Protein AF-A0A167T2L7-F1 (afdb_monomer_lite)

Structure (mmCIF, N/CA/C/O backbone):
data_AF-A0A167T2L7-F1
#
_entry.id   AF-A0A167T2L7-F1
#
loop_
_atom_site.group_PDB
_atom_site.id
_atom_site.type_symbol
_atom_site.label_atom_id
_atom_site.label_alt_id
_atom_site.label_comp_id
_atom_site.label_asym_id
_atom_site.label_entity_id
_atom_site.label_seq_id
_atom_site.pdbx_PDB_ins_code
_atom_site.Cartn_x
_atom_site.Cartn_y
_atom_site.Cartn_z
_atom_site.occupancy
_atom_site.B_iso_or_equiv
_atom_site.auth_seq_id
_atom_site.auth_comp_id
_atom_site.auth_asym_id
_atom_site.auth_atom_id
_atom_site.pdbx_PDB_model_num
ATOM 1 N N . MET A 1 1 ? -35.788 3.988 -1.366 1.00 35.66 1 MET A N 1
ATOM 2 C CA . MET A 1 1 ? -35.419 2.607 -1.734 1.00 35.66 1 MET A CA 1
ATOM 3 C C . MET A 1 1 ? -35.542 1.800 -0.460 1.00 35.66 1 MET A C 1
ATOM 5 O O . MET A 1 1 ? -34.986 2.232 0.539 1.00 35.66 1 MET A O 1
ATOM 9 N N . ASP A 1 2 ? -36.386 0.771 -0.481 1.00 28.25 2 ASP A N 1
ATOM 10 C CA . ASP A 1 2 ? -36.869 0.035 0.693 1.00 28.25 2 ASP A CA 1
ATOM 11 C C . ASP A 1 2 ? -35.757 -0.650 1.499 1.00 28.25 2 ASP A C 1
ATOM 13 O O . ASP A 1 2 ? -34.976 -1.432 0.963 1.00 28.25 2 ASP A O 1
ATOM 17 N N . GLU A 1 3 ? -35.757 -0.406 2.812 1.00 33.34 3 GLU A N 1
ATOM 18 C CA . GLU A 1 3 ? -34.903 -1.035 3.832 1.00 33.34 3 GLU A CA 1
ATOM 19 C C . GLU A 1 3 ? -35.446 -2.393 4.333 1.00 33.34 3 GLU A C 1
ATOM 21 O O . GLU A 1 3 ? -35.143 -2.820 5.444 1.00 33.34 3 GLU A O 1
ATOM 26 N N . SER A 1 4 ? -36.253 -3.117 3.550 1.00 37.25 4 SER A N 1
ATOM 27 C CA . SER A 1 4 ? -36.869 -4.372 4.009 1.00 37.25 4 SER A CA 1
ATOM 28 C C . SER A 1 4 ? -36.574 -5.556 3.090 1.00 37.25 4 SER A C 1
ATOM 30 O O . SER A 1 4 ? -37.455 -6.062 2.398 1.00 37.25 4 SER A O 1
ATOM 32 N N . ASN A 1 5 ? -35.327 -6.025 3.095 1.00 31.47 5 ASN A N 1
ATOM 33 C CA . ASN A 1 5 ? -35.040 -7.444 2.862 1.00 31.47 5 ASN A CA 1
ATOM 34 C C . ASN A 1 5 ? -33.637 -7.801 3.364 1.00 31.47 5 ASN A C 1
ATOM 36 O O . ASN A 1 5 ? -32.710 -8.077 2.608 1.00 31.47 5 ASN A O 1
ATOM 40 N N . TYR A 1 6 ? -33.483 -7.752 4.685 1.00 35.69 6 TYR A N 1
ATOM 41 C CA . TYR A 1 6 ? -32.311 -8.266 5.377 1.00 35.69 6 TYR A CA 1
ATOM 42 C C . TYR A 1 6 ? -32.594 -9.711 5.806 1.00 35.69 6 TYR A C 1
ATOM 44 O O . TYR A 1 6 ? -33.385 -9.946 6.719 1.00 35.69 6 TYR A O 1
ATOM 52 N N . GLN A 1 7 ? -31.968 -10.684 5.142 1.00 31.55 7 GLN A N 1
ATOM 53 C CA . GLN A 1 7 ? -31.849 -12.039 5.678 1.00 31.55 7 GLN A CA 1
ATOM 54 C C . GLN A 1 7 ? -30.575 -12.099 6.535 1.00 31.55 7 GLN A C 1
ATOM 56 O O . GLN A 1 7 ? -29.494 -11.819 6.017 1.00 31.55 7 GLN A O 1
ATOM 61 N N . PRO A 1 8 ? -30.668 -12.425 7.837 1.00 38.31 8 PRO A N 1
ATOM 62 C CA . PRO A 1 8 ? -29.490 -12.576 8.678 1.00 38.31 8 PRO A CA 1
ATOM 63 C C . PRO A 1 8 ? -28.648 -13.763 8.199 1.00 38.31 8 PRO A C 1
ATOM 65 O O . PRO A 1 8 ? -29.189 -14.760 7.714 1.00 38.31 8 PRO A O 1
ATOM 68 N N . ALA A 1 9 ? -27.329 -13.647 8.370 1.00 42.84 9 ALA A N 1
ATOM 69 C CA . ALA A 1 9 ? -26.363 -14.705 8.112 1.00 42.84 9 ALA A CA 1
ATOM 70 C C . ALA A 1 9 ? -26.857 -16.058 8.652 1.00 42.84 9 ALA A C 1
ATOM 72 O O . ALA A 1 9 ? -27.415 -16.137 9.750 1.00 42.84 9 ALA A O 1
ATOM 73 N N . ASN A 1 10 ? -26.659 -17.114 7.856 1.00 48.25 10 ASN A N 1
ATOM 74 C CA . ASN A 1 10 ? -27.068 -18.492 8.130 1.00 48.25 10 ASN A CA 1
ATOM 75 C C . ASN A 1 10 ? -26.966 -18.825 9.629 1.00 48.25 10 ASN A C 1
ATOM 77 O O . ASN A 1 10 ? -25.873 -18.790 10.195 1.00 48.25 10 ASN A O 1
ATOM 81 N N . GLY A 1 11 ? -28.092 -19.178 10.265 1.00 46.56 11 GLY A N 1
ATOM 82 C CA . GLY A 1 11 ? -28.233 -19.298 11.729 1.00 46.56 11 GLY A CA 1
ATOM 83 C C . GLY A 1 11 ? -27.233 -20.223 12.438 1.00 46.56 11 GLY A C 1
ATOM 84 O O . GLY A 1 11 ? -27.088 -20.157 13.655 1.00 46.56 11 GLY A O 1
ATOM 85 N N . ARG A 1 12 ? -26.484 -21.032 11.683 1.00 48.41 12 ARG A N 1
ATOM 86 C CA . ARG A 1 12 ? -25.360 -21.839 12.168 1.00 48.41 12 ARG A CA 1
ATOM 87 C C . ARG A 1 12 ? -24.161 -20.989 12.607 1.00 48.41 12 ARG A C 1
ATOM 89 O O . ARG A 1 12 ? -23.575 -21.271 13.641 1.00 48.41 12 ARG A O 1
ATOM 96 N N . GLY A 1 13 ? -23.824 -19.932 11.861 1.00 50.69 13 GLY A N 1
ATOM 97 C CA . GLY A 1 13 ? -22.690 -19.053 12.171 1.00 50.69 13 GLY A CA 1
ATOM 98 C C . GLY A 1 13 ? -22.912 -18.232 13.440 1.00 50.69 13 GLY A C 1
ATOM 99 O O . GLY A 1 13 ? -21.989 -18.096 14.239 1.00 50.69 13 GLY A O 1
ATOM 100 N N . ARG A 1 14 ? -24.153 -17.773 13.648 1.00 51.56 14 ARG A N 1
ATOM 101 C CA . ARG A 1 14 ? -24.596 -17.041 14.840 1.00 51.56 14 ARG A CA 1
ATOM 102 C C . ARG A 1 14 ? -24.633 -17.921 16.091 1.00 51.56 14 ARG A C 1
ATOM 104 O O . ARG A 1 14 ? -24.138 -17.497 17.121 1.00 51.56 14 ARG A O 1
ATOM 111 N N . GLN A 1 15 ? -25.123 -19.158 15.996 1.00 55.44 15 GLN A N 1
ATOM 112 C CA . GLN A 1 15 ? -25.112 -20.104 17.125 1.00 55.44 15 GLN A CA 1
ATOM 113 C C . GLN A 1 15 ? -23.696 -20.544 17.525 1.00 55.44 15 GLN A C 1
ATOM 115 O O . GLN A 1 15 ? -23.419 -20.741 18.706 1.00 55.44 15 GLN A O 1
ATOM 120 N N . GLU A 1 16 ? -22.785 -20.691 16.558 1.00 59.94 16 GLU A N 1
ATOM 121 C CA . GLU A 1 16 ? -21.366 -20.958 16.829 1.00 59.94 16 GLU A CA 1
ATOM 122 C C . GLU A 1 16 ? -20.695 -19.747 17.504 1.00 59.94 16 GLU A C 1
ATOM 124 O O . GLU A 1 16 ? -19.904 -19.918 18.429 1.00 59.94 16 GLU A O 1
ATOM 129 N N . LEU A 1 17 ? -21.039 -18.525 17.067 1.00 55.44 17 LEU A N 1
ATOM 130 C CA . LEU A 1 17 ? -20.604 -17.269 17.685 1.00 55.44 17 LEU A CA 1
ATOM 131 C C . LEU A 1 17 ? -21.111 -17.158 19.115 1.00 55.44 17 LEU A C 1
ATOM 133 O O . LEU A 1 17 ? -20.318 -16.929 20.015 1.00 55.44 17 LEU A O 1
ATOM 137 N N . GLU A 1 18 ? -22.414 -17.350 19.320 1.00 55.88 18 GLU A N 1
ATOM 138 C CA . GLU A 1 18 ? -23.057 -17.302 20.627 1.00 55.88 18 GLU A CA 1
ATOM 139 C C . GLU A 1 18 ? -22.426 -18.350 21.548 1.00 55.88 18 GLU A C 1
ATOM 141 O O . GLU A 1 18 ? -22.092 -18.008 22.668 1.00 55.88 18 GLU A O 1
ATOM 146 N N . ARG A 1 19 ? -22.083 -19.558 21.071 1.00 64.88 19 ARG A N 1
ATOM 147 C CA . ARG A 1 19 ? -21.303 -20.534 21.860 1.00 64.88 19 ARG A CA 1
ATOM 148 C C . ARG A 1 19 ? -19.876 -20.090 22.178 1.00 64.88 19 ARG A C 1
ATOM 150 O O . ARG A 1 19 ? -19.420 -20.272 23.307 1.00 64.88 19 ARG A O 1
ATOM 157 N N . LEU A 1 20 ? -19.141 -19.549 21.205 1.00 58.00 20 LEU A N 1
ATOM 158 C CA . LEU A 1 20 ? -17.771 -19.065 21.414 1.00 58.00 20 LEU A CA 1
ATOM 159 C C . LEU A 1 20 ? -17.754 -17.869 22.379 1.00 58.00 20 LEU A C 1
ATOM 161 O O . LEU A 1 20 ? -16.914 -17.823 23.280 1.00 58.00 20 LEU A O 1
ATOM 165 N N . LEU A 1 21 ? -18.727 -16.968 22.253 1.00 54.97 21 LEU A N 1
ATOM 166 C CA . LEU A 1 21 ? -18.926 -15.762 23.058 1.00 54.97 21 LEU A CA 1
ATOM 167 C C . LEU A 1 21 ? -19.551 -16.057 24.435 1.00 54.97 21 LEU A C 1
ATOM 169 O O . LEU A 1 21 ? -19.200 -15.410 25.419 1.00 54.97 21 LEU A O 1
ATOM 173 N N . GLU A 1 22 ? -20.407 -17.070 24.562 1.00 54.81 22 GLU A N 1
ATOM 174 C CA . GLU A 1 22 ? -20.881 -17.584 25.853 1.00 54.81 22 GLU A CA 1
ATOM 175 C C . GLU A 1 22 ? -19.749 -18.296 26.586 1.00 54.81 22 GLU A C 1
ATOM 177 O O . GLU A 1 22 ? -19.567 -18.095 27.783 1.00 54.81 22 GLU A O 1
ATOM 182 N N . SER A 1 23 ? -18.895 -19.046 25.882 1.00 53.00 23 SER A N 1
ATOM 183 C CA . SER A 1 23 ? -17.694 -19.604 26.502 1.00 53.00 23 SER A CA 1
ATOM 184 C C . SER A 1 23 ? -16.752 -18.488 26.980 1.00 53.00 23 SER A C 1
ATOM 186 O O . SER A 1 23 ? -16.071 -18.643 27.996 1.00 53.00 23 SER A O 1
ATOM 188 N N . PHE A 1 24 ? -16.701 -17.349 26.276 1.00 51.09 24 PHE A N 1
ATOM 189 C CA . PHE A 1 24 ? -15.933 -16.139 26.621 1.00 51.09 24 PHE A CA 1
ATOM 190 C C . PHE A 1 24 ? -16.268 -15.592 28.016 1.00 51.09 24 PHE A C 1
ATOM 192 O O . PHE A 1 24 ? -15.493 -14.835 28.589 1.00 51.09 24 PHE A O 1
ATOM 199 N N . ILE A 1 25 ? -17.411 -15.986 28.586 1.00 48.59 25 ILE A N 1
ATOM 200 C CA . ILE A 1 25 ? -17.850 -15.611 29.935 1.00 48.59 25 ILE A CA 1
ATOM 201 C C . ILE A 1 25 ? -17.028 -16.305 31.034 1.00 48.59 25 ILE A C 1
ATOM 203 O O . ILE A 1 25 ? -16.968 -15.772 32.137 1.00 48.59 25 ILE A O 1
ATOM 207 N N . LEU A 1 26 ? -16.374 -17.444 30.764 1.00 45.62 26 LEU A N 1
ATOM 208 C CA . LEU A 1 26 ? -15.808 -18.279 31.834 1.00 45.62 26 LEU A CA 1
ATOM 209 C C . LEU A 1 26 ? -14.274 -18.338 31.904 1.00 45.62 26 LEU A C 1
ATOM 211 O O . LEU A 1 26 ? -13.758 -18.352 33.014 1.00 45.62 26 LEU A O 1
ATOM 215 N N . GLU A 1 27 ? -13.526 -18.313 30.793 1.00 49.12 27 GLU A N 1
ATOM 216 C CA . GLU A 1 27 ? -12.053 -18.425 30.838 1.00 49.12 27 GLU A CA 1
ATOM 217 C C . GLU A 1 27 ? -11.352 -17.709 29.665 1.00 49.12 27 GLU A C 1
ATOM 219 O O . GLU A 1 27 ? -11.760 -17.852 28.509 1.00 49.12 27 GLU A O 1
ATOM 224 N N . MET A 1 28 ? -10.283 -16.969 30.002 1.00 53.00 28 MET A N 1
ATOM 225 C CA . MET A 1 28 ? -9.235 -16.384 29.141 1.00 53.00 28 MET A CA 1
ATOM 226 C C . MET A 1 28 ? -9.709 -15.547 27.926 1.00 53.00 28 MET A C 1
ATOM 228 O O . MET A 1 28 ? -9.772 -16.069 26.810 1.00 53.00 28 MET A O 1
ATOM 232 N N . PRO A 1 29 ? -9.975 -14.232 28.100 1.00 61.66 29 PRO A N 1
ATOM 233 C CA . PRO A 1 29 ? -10.457 -13.351 27.026 1.00 61.66 29 PRO A CA 1
ATOM 234 C C . PRO A 1 29 ? -9.506 -13.260 25.819 1.00 61.66 29 PRO A C 1
ATOM 236 O O . PRO A 1 29 ? -9.972 -13.215 24.682 1.00 61.66 29 PRO A O 1
ATOM 239 N N . ASP A 1 30 ? -8.190 -13.319 26.032 1.00 60.38 30 ASP A N 1
ATOM 240 C CA . ASP A 1 30 ? -7.201 -13.156 24.955 1.00 60.38 30 ASP A CA 1
ATOM 241 C C . ASP A 1 30 ? -7.231 -14.311 23.939 1.00 60.38 30 ASP A C 1
ATOM 243 O O . ASP A 1 30 ? -7.213 -14.086 22.731 1.00 60.38 30 ASP A O 1
ATOM 247 N N . VAL A 1 31 ? -7.370 -15.556 24.411 1.00 57.66 31 VAL A N 1
ATOM 248 C CA . VAL A 1 31 ? -7.386 -16.761 23.556 1.00 57.66 31 VAL A CA 1
ATOM 249 C C . VAL A 1 31 ? -8.581 -16.754 22.596 1.00 57.66 31 VAL A C 1
ATOM 251 O O . VAL A 1 31 ? -8.508 -17.284 21.488 1.00 57.66 31 VAL A O 1
ATOM 254 N N . LYS A 1 32 ? -9.690 -16.129 22.994 1.00 71.38 32 LYS A N 1
ATOM 255 C CA . LYS A 1 32 ? -10.926 -16.121 22.206 1.00 71.38 32 LYS A CA 1
ATOM 256 C C . LYS A 1 32 ? -11.014 -14.945 21.244 1.00 71.38 32 LYS A C 1
ATOM 258 O O . LYS A 1 32 ? -11.604 -15.108 20.180 1.00 71.38 32 LYS A O 1
ATOM 263 N N . LEU A 1 33 ? -10.391 -13.807 21.555 1.00 75.81 33 LEU A N 1
ATOM 264 C CA . LEU A 1 33 ? -10.255 -12.704 20.594 1.00 75.81 33 LEU A CA 1
ATOM 265 C C . LEU A 1 33 ? -9.348 -13.108 19.431 1.00 75.81 33 LEU A C 1
ATOM 267 O O . LEU A 1 33 ? -9.671 -12.800 18.290 1.00 75.81 33 LEU A O 1
ATOM 271 N N . VAL A 1 34 ? -8.307 -13.906 19.695 1.00 77.06 34 VAL A N 1
ATOM 272 C CA . VAL A 1 34 ? -7.482 -14.518 18.639 1.00 77.06 34 VAL A CA 1
ATOM 273 C C . VAL A 1 34 ? -8.313 -15.442 17.741 1.00 77.06 34 VAL A C 1
ATOM 275 O O . VAL A 1 34 ? -8.185 -15.387 16.521 1.00 77.06 34 VAL A O 1
ATOM 278 N N . ALA A 1 35 ? -9.206 -16.260 18.307 1.00 79.12 35 ALA A N 1
ATOM 279 C CA . ALA A 1 35 ? -10.079 -17.125 17.508 1.00 79.12 35 ALA A CA 1
ATOM 280 C C . ALA A 1 35 ? -11.076 -16.324 16.649 1.00 79.12 35 ALA A C 1
ATOM 282 O O . ALA A 1 35 ? -11.339 -16.685 15.501 1.00 79.12 35 ALA A O 1
ATOM 283 N N . VAL A 1 36 ? -11.616 -15.224 17.187 1.00 85.38 36 VAL A N 1
ATOM 284 C CA . VAL A 1 36 ? -12.456 -14.294 16.419 1.00 85.38 36 VAL A CA 1
ATOM 285 C C . VAL A 1 36 ? -11.658 -13.655 15.286 1.00 85.38 36 VAL A C 1
ATOM 287 O O . VAL A 1 36 ? -12.142 -13.640 14.157 1.00 85.38 36 VAL A O 1
ATOM 290 N N . GLN A 1 37 ? -10.443 -13.183 15.568 1.00 84.25 37 GLN A N 1
ATOM 291 C CA . GLN A 1 37 ? -9.553 -12.584 14.578 1.00 84.25 37 GLN A CA 1
ATOM 292 C C . GLN A 1 37 ? -9.288 -13.557 13.425 1.00 84.25 37 GLN A C 1
ATOM 294 O O . GLN A 1 37 ? -9.612 -13.247 12.288 1.00 84.25 37 GLN A O 1
ATOM 299 N N . GLN A 1 38 ? -8.824 -14.773 13.727 1.00 81.88 38 GLN A N 1
ATOM 300 C CA . GLN A 1 38 ? -8.542 -15.804 12.720 1.00 81.88 38 GLN A CA 1
ATOM 301 C C . GLN A 1 38 ? -9.763 -16.138 11.856 1.00 81.88 38 GLN A C 1
ATOM 303 O O . GLN A 1 38 ? -9.645 -16.398 10.660 1.00 81.88 38 GLN A O 1
ATOM 308 N N . LYS A 1 39 ? -10.957 -16.150 12.457 1.00 86.06 39 LYS A N 1
ATOM 309 C CA . LYS A 1 39 ? -12.201 -16.396 11.726 1.00 86.06 39 LYS A CA 1
ATOM 310 C C . LYS A 1 39 ? -12.583 -15.212 10.836 1.00 86.06 39 LYS A C 1
ATOM 312 O O . LYS A 1 39 ? -13.065 -15.431 9.729 1.00 86.06 39 LYS A O 1
ATOM 317 N N . ALA A 1 40 ? -12.383 -13.985 11.312 1.00 84.62 40 ALA A N 1
ATOM 318 C CA . ALA A 1 40 ? -12.608 -12.778 10.528 1.00 84.62 40 ALA A CA 1
ATOM 319 C C . ALA A 1 40 ? -11.633 -12.687 9.346 1.00 84.62 40 ALA A C 1
ATOM 321 O O . ALA A 1 40 ? -12.085 -12.425 8.236 1.00 84.62 40 ALA A O 1
ATOM 322 N N . ASP A 1 41 ? -10.352 -12.999 9.559 1.00 82.31 41 ASP A N 1
ATOM 323 C CA . ASP A 1 41 ? -9.340 -13.116 8.502 1.00 82.31 41 ASP A CA 1
ATOM 324 C C . ASP A 1 41 ? -9.787 -14.115 7.432 1.00 82.31 41 ASP A C 1
ATOM 326 O O . ASP A 1 41 ? -9.862 -13.784 6.254 1.00 82.31 41 ASP A O 1
ATOM 330 N N . LEU A 1 42 ? -10.213 -15.313 7.845 1.00 82.38 42 LEU A N 1
ATOM 331 C CA . LEU A 1 42 ? -10.692 -16.337 6.917 1.00 82.38 42 LEU A CA 1
ATOM 332 C C . LEU A 1 42 ? -11.933 -15.891 6.127 1.00 82.38 42 LEU A C 1
ATOM 334 O O . LEU A 1 42 ? -12.088 -16.245 4.959 1.00 82.38 42 LEU A O 1
ATOM 338 N N . TYR A 1 43 ? -12.835 -15.123 6.740 1.00 86.06 43 TYR A N 1
ATOM 339 C CA . TYR A 1 43 ? -13.955 -14.528 6.013 1.00 86.06 43 TYR A CA 1
ATOM 340 C C . TYR A 1 43 ? -13.490 -13.465 5.016 1.00 86.06 43 TYR A C 1
ATOM 342 O O . TYR A 1 43 ? -13.966 -13.468 3.882 1.00 86.06 43 TYR A O 1
ATOM 350 N N . MET A 1 44 ? -12.546 -12.602 5.394 1.00 81.38 44 MET A N 1
ATOM 351 C CA . MET A 1 44 ? -11.969 -11.601 4.494 1.00 81.38 44 MET A CA 1
ATOM 352 C C . MET A 1 44 ? -11.273 -12.256 3.295 1.00 81.38 44 MET A C 1
ATOM 354 O O . MET A 1 44 ? -11.554 -11.878 2.157 1.00 81.38 44 MET A O 1
ATOM 358 N N . ASP A 1 45 ? -10.464 -13.290 3.532 1.00 80.31 45 ASP A N 1
ATOM 359 C CA . ASP A 1 45 ? -9.743 -14.045 2.500 1.00 80.31 45 ASP A CA 1
ATOM 360 C C . ASP A 1 45 ? -10.689 -14.760 1.523 1.00 80.31 45 ASP A C 1
ATOM 362 O O . ASP A 1 45 ? -10.402 -14.878 0.331 1.00 80.31 45 ASP A O 1
ATOM 366 N N . ASN A 1 46 ? -11.852 -15.201 2.010 1.00 78.62 46 ASN A N 1
ATOM 367 C CA . ASN A 1 46 ? -12.884 -15.845 1.196 1.00 78.62 46 ASN A CA 1
ATOM 368 C C . ASN A 1 46 ? -13.856 -14.852 0.528 1.00 78.62 46 ASN A C 1
ATOM 370 O O . ASN A 1 46 ? -14.838 -15.280 -0.082 1.00 78.62 46 ASN A O 1
ATOM 374 N N . GLY A 1 47 ? -13.630 -13.538 0.648 1.00 81.56 47 GLY A N 1
ATOM 375 C CA . GLY A 1 47 ? -14.513 -12.501 0.097 1.00 81.56 47 GLY A CA 1
ATOM 376 C C . GLY A 1 47 ? -15.849 -12.340 0.839 1.00 81.56 47 GLY A C 1
ATOM 377 O O . GLY A 1 47 ? -16.761 -11.673 0.354 1.00 81.56 47 GLY A O 1
ATOM 378 N N . GLN A 1 48 ? -15.982 -12.943 2.022 1.00 84.31 48 GLN A N 1
ATOM 379 C CA . GLN A 1 48 ? -17.161 -12.891 2.891 1.00 84.31 48 GLN A CA 1
ATOM 380 C C . GLN A 1 48 ? -17.111 -11.650 3.799 1.00 84.31 48 GLN A C 1
ATOM 382 O O . GLN A 1 48 ? -17.145 -11.735 5.029 1.00 84.31 48 GLN A O 1
ATOM 387 N N . HIS A 1 49 ? -16.975 -10.469 3.189 1.00 84.81 49 HIS A N 1
ATOM 388 C CA . HIS A 1 49 ? -16.727 -9.209 3.902 1.00 84.81 49 HIS A CA 1
ATOM 389 C C . HIS A 1 49 ? -17.872 -8.817 4.844 1.00 84.81 49 HIS A C 1
ATOM 391 O O . HIS A 1 49 ? -17.634 -8.310 5.942 1.00 84.81 49 HIS A O 1
ATOM 397 N N . THR A 1 50 ? -19.115 -9.128 4.468 1.00 85.12 50 THR A N 1
ATOM 398 C CA . THR A 1 50 ? -20.287 -8.863 5.308 1.00 85.12 50 THR A CA 1
ATOM 399 C C . THR A 1 50 ? -20.284 -9.729 6.570 1.00 85.12 50 THR A C 1
ATOM 401 O O . THR A 1 50 ? -20.585 -9.228 7.655 1.00 85.12 50 THR A O 1
ATOM 404 N N . GLU A 1 51 ? -19.922 -11.008 6.460 1.00 84.81 51 GLU A N 1
ATOM 405 C CA . GLU A 1 51 ? -19.804 -11.928 7.592 1.00 84.81 51 GLU A CA 1
ATOM 406 C C . GLU A 1 51 ? -18.630 -11.560 8.505 1.00 84.81 51 GLU A C 1
ATOM 408 O O . GLU A 1 51 ? -18.790 -11.576 9.728 1.00 84.81 51 GLU A O 1
ATOM 413 N N . ALA A 1 52 ? -17.486 -11.169 7.930 1.00 85.94 52 ALA A N 1
ATOM 414 C CA . ALA A 1 52 ? -16.354 -10.624 8.681 1.00 85.94 52 ALA A CA 1
ATOM 415 C C . ALA A 1 52 ? -16.779 -9.387 9.482 1.00 85.94 52 ALA A C 1
ATOM 417 O O . ALA A 1 52 ? -16.587 -9.331 10.697 1.00 85.94 52 ALA A O 1
ATOM 418 N N . ARG A 1 53 ? -17.443 -8.428 8.827 1.00 88.81 53 ARG A N 1
ATOM 419 C CA . ARG A 1 53 ? -17.926 -7.203 9.470 1.00 88.81 53 ARG A CA 1
ATOM 420 C C . ARG A 1 53 ? -18.887 -7.496 10.617 1.00 88.81 53 ARG A C 1
ATOM 422 O O . ARG A 1 53 ? -18.720 -6.915 11.683 1.00 88.81 53 ARG A O 1
ATOM 429 N N . GLN A 1 54 ? -19.888 -8.354 10.405 1.00 86.38 54 GLN A N 1
ATOM 430 C CA . GLN A 1 54 ? -20.876 -8.687 11.439 1.00 86.38 54 GLN A CA 1
ATOM 431 C C . GLN A 1 54 ? -20.209 -9.316 12.666 1.00 86.38 54 GLN A C 1
ATOM 433 O O . GLN A 1 54 ? -20.458 -8.879 13.786 1.00 86.38 54 GLN A O 1
ATOM 438 N N . LEU A 1 55 ? -19.312 -10.284 12.451 1.00 86.19 55 LEU A N 1
ATOM 439 C CA . LEU A 1 55 ? -18.549 -10.928 13.522 1.00 86.19 55 LEU A CA 1
ATOM 440 C C . LEU A 1 55 ? -17.749 -9.905 14.345 1.00 86.19 55 LEU A C 1
ATOM 442 O O . LEU A 1 55 ? -17.761 -9.947 15.578 1.00 86.19 55 LEU A O 1
ATOM 446 N N . LEU A 1 56 ? -17.058 -8.988 13.669 1.00 87.44 56 LEU A N 1
ATOM 447 C CA . LEU A 1 56 ? -16.218 -7.978 14.309 1.00 87.44 56 LEU A CA 1
ATOM 448 C C . LEU A 1 56 ? -17.051 -6.927 15.053 1.00 87.44 56 LEU A C 1
ATOM 450 O O . LEU A 1 56 ? -16.745 -6.602 16.198 1.00 87.44 56 LEU A O 1
ATOM 454 N N . GLU A 1 57 ? -18.143 -6.458 14.449 1.00 86.19 57 GLU A N 1
ATOM 455 C CA . GLU A 1 57 ? -19.078 -5.504 15.052 1.00 86.19 57 GLU A CA 1
ATOM 456 C C . GLU A 1 57 ? -19.720 -6.064 16.326 1.00 86.19 57 GLU A C 1
ATOM 458 O O . GLU A 1 57 ? -19.734 -5.394 17.362 1.00 86.19 57 GLU A O 1
ATOM 463 N N . GLU A 1 58 ? -20.208 -7.306 16.284 1.00 84.12 58 GLU A N 1
ATOM 464 C CA . GLU A 1 58 ? -20.772 -7.981 17.456 1.00 84.12 58 GLU A CA 1
ATOM 465 C C . GLU A 1 58 ? -19.723 -8.140 18.563 1.00 84.12 58 GLU A C 1
ATOM 467 O O . GLU A 1 58 ? -19.996 -7.826 19.724 1.00 84.12 58 GLU A O 1
ATOM 472 N N . THR A 1 59 ? -18.503 -8.545 18.204 1.00 83.69 59 THR A N 1
ATOM 473 C CA . THR A 1 59 ? -17.413 -8.742 19.170 1.00 83.69 59 THR A CA 1
ATOM 474 C C . THR A 1 59 ? -17.016 -7.430 19.847 1.00 83.69 59 THR A C 1
ATOM 476 O O . THR A 1 59 ? -16.965 -7.368 21.075 1.00 83.69 59 THR A O 1
ATOM 479 N N . VAL A 1 60 ? -16.801 -6.355 19.082 1.00 81.25 60 VAL A N 1
ATOM 480 C CA . VAL A 1 60 ? -16.409 -5.051 19.640 1.00 81.25 60 VAL A CA 1
ATOM 481 C C . VAL A 1 60 ? -17.528 -4.454 20.497 1.00 81.25 60 VAL A C 1
ATOM 483 O O . VAL A 1 60 ? -17.261 -3.933 21.583 1.00 81.25 60 VAL A O 1
ATOM 486 N N . ASN A 1 61 ? -18.788 -4.560 20.066 1.00 83.06 61 ASN A N 1
ATOM 487 C CA . ASN A 1 61 ? -19.925 -4.074 20.849 1.00 83.06 61 ASN A CA 1
ATOM 488 C C . ASN A 1 61 ? -20.073 -4.826 22.179 1.00 83.06 61 ASN A C 1
ATOM 490 O O . ASN A 1 61 ? -20.320 -4.197 23.210 1.00 83.06 61 ASN A O 1
ATOM 494 N N . LEU A 1 62 ? -19.864 -6.144 22.187 1.00 77.94 62 LEU A N 1
ATOM 495 C CA . LEU A 1 62 ? -19.857 -6.937 23.418 1.00 77.94 62 LEU A CA 1
ATOM 496 C C . LEU A 1 62 ? -18.709 -6.543 24.350 1.00 77.94 62 LEU A C 1
ATOM 498 O O . LEU A 1 62 ? -18.918 -6.388 25.554 1.00 77.94 62 LEU A O 1
ATOM 502 N N . SER A 1 63 ? -17.509 -6.330 23.814 1.00 77.94 63 SER A N 1
ATOM 503 C CA . SER A 1 63 ? -16.367 -5.867 24.603 1.00 77.94 63 SER A CA 1
ATOM 504 C C . SER A 1 63 ? -16.629 -4.499 25.240 1.00 77.94 63 SER A C 1
ATOM 506 O O . SER A 1 63 ? -16.387 -4.332 26.439 1.00 77.94 63 SER A O 1
ATOM 508 N N . ARG A 1 64 ? -17.229 -3.557 24.497 1.00 79.06 64 ARG A N 1
ATOM 509 C CA . ARG A 1 64 ? -17.668 -2.255 25.033 1.00 79.06 64 ARG A CA 1
ATOM 510 C C . ARG A 1 64 ? -18.689 -2.412 26.162 1.00 79.06 64 ARG A C 1
ATOM 512 O O . ARG A 1 64 ? -18.541 -1.782 27.205 1.00 79.06 64 ARG A O 1
ATOM 519 N N . GLN A 1 65 ? -19.698 -3.274 25.995 1.00 77.94 65 GLN A N 1
ATOM 520 C CA . GLN A 1 65 ? -20.709 -3.536 27.033 1.00 77.94 65 GLN A CA 1
ATOM 521 C C . GLN A 1 65 ? -20.102 -4.076 28.335 1.00 77.94 65 GLN A C 1
ATOM 523 O O . GLN A 1 65 ? -20.657 -3.854 29.410 1.00 77.94 65 GLN A O 1
ATOM 528 N N . ARG A 1 66 ? -18.953 -4.755 28.259 1.00 74.12 66 ARG A N 1
ATOM 529 C CA . ARG A 1 66 ? -18.213 -5.258 29.426 1.00 74.12 66 ARG A CA 1
ATOM 530 C C . ARG A 1 66 ? -17.203 -4.265 29.999 1.00 74.12 66 ARG A C 1
ATOM 532 O O . ARG A 1 66 ? -16.426 -4.630 30.875 1.00 74.12 66 ARG A O 1
ATOM 539 N N . GLY A 1 67 ? -17.214 -3.021 29.525 1.00 72.94 67 GLY A N 1
ATOM 540 C CA . GLY A 1 67 ? -16.328 -1.968 30.008 1.00 72.94 67 GLY A CA 1
ATOM 541 C C . GLY A 1 67 ? -14.899 -2.063 29.475 1.00 72.94 67 GLY A C 1
ATOM 542 O O . GLY A 1 67 ? -14.020 -1.388 30.007 1.00 72.94 67 GLY A O 1
ATOM 543 N N . MET A 1 68 ? -14.644 -2.873 28.439 1.00 72.75 68 MET A N 1
ATOM 544 C CA . MET A 1 68 ? -13.363 -2.815 27.737 1.00 72.75 68 MET A CA 1
ATOM 545 C C . MET A 1 68 ? -13.311 -1.529 26.916 1.00 72.75 68 MET A C 1
ATOM 547 O O . MET A 1 68 ? -14.241 -1.212 26.171 1.00 72.75 68 MET A O 1
ATOM 551 N N . THR A 1 69 ? -12.215 -0.788 27.045 1.00 71.44 69 THR A N 1
ATOM 552 C CA . THR A 1 69 ? -11.972 0.385 26.208 1.00 71.44 69 THR A CA 1
ATOM 553 C C . THR A 1 69 ? -11.627 -0.054 24.791 1.00 71.44 69 THR A C 1
ATOM 555 O O . THR A 1 69 ? -11.038 -1.113 24.587 1.00 71.44 69 THR A O 1
ATOM 558 N N . ILE A 1 70 ? -11.948 0.778 23.798 1.00 69.56 70 ILE A N 1
ATOM 559 C CA . ILE A 1 70 ? -11.573 0.519 22.398 1.00 69.56 70 ILE A CA 1
ATOM 560 C C . ILE A 1 70 ? -10.044 0.458 22.215 1.00 69.56 70 ILE A C 1
ATOM 562 O O . ILE A 1 70 ? -9.541 -0.150 21.286 1.00 69.56 70 ILE A O 1
ATOM 566 N N . THR A 1 71 ? -9.288 1.025 23.151 1.00 63.88 71 THR A N 1
ATOM 567 C CA . THR A 1 71 ? -7.823 0.966 23.209 1.00 63.88 71 THR A CA 1
ATOM 568 C C . THR A 1 71 ? -7.275 -0.281 23.909 1.00 63.88 71 THR A C 1
ATOM 570 O O . THR A 1 71 ? -6.059 -0.415 24.042 1.00 63.88 71 THR A O 1
ATOM 573 N N . ALA A 1 72 ? -8.132 -1.192 24.389 1.00 67.25 72 ALA A N 1
ATOM 574 C CA . ALA A 1 72 ? -7.692 -2.418 25.048 1.00 67.25 72 ALA A CA 1
ATOM 575 C C . ALA A 1 72 ? -6.844 -3.266 24.094 1.00 67.25 72 ALA A C 1
ATOM 577 O O . ALA A 1 72 ? -7.247 -3.525 22.960 1.00 67.25 72 ALA A O 1
ATOM 578 N N . ALA A 1 73 ? -5.688 -3.736 24.572 1.00 65.56 73 ALA A N 1
ATOM 579 C CA . ALA A 1 73 ? -4.688 -4.324 23.688 1.00 65.56 73 ALA A CA 1
ATOM 580 C C . ALA A 1 73 ? -5.166 -5.550 22.903 1.00 65.56 73 ALA A C 1
ATOM 582 O O . ALA A 1 73 ? -4.810 -5.756 21.748 1.00 65.56 73 ALA A O 1
ATOM 583 N N . CYS A 1 74 ? -6.062 -6.321 23.499 1.00 65.44 74 CYS A N 1
ATOM 584 C CA . CYS A 1 74 ? -6.646 -7.495 22.876 1.00 65.44 74 CYS A CA 1
ATOM 585 C C . CYS A 1 74 ? -7.724 -7.186 21.816 1.00 65.44 74 CYS A C 1
ATOM 587 O O . CYS A 1 74 ? -8.066 -8.073 21.038 1.00 65.44 74 CYS A O 1
ATOM 589 N N . LEU A 1 75 ? -8.244 -5.952 21.735 1.00 72.44 75 LEU A N 1
ATOM 590 C CA . LEU A 1 75 ? -9.183 -5.533 20.682 1.00 72.44 75 LEU A CA 1
ATOM 591 C C . LEU A 1 75 ? -8.487 -4.979 19.438 1.00 72.44 75 LEU A C 1
ATOM 593 O O . LEU A 1 75 ? -9.124 -4.872 18.394 1.00 72.44 75 LEU A O 1
ATOM 597 N N . GLN A 1 76 ? -7.196 -4.655 19.521 1.00 72.75 76 GLN A N 1
ATOM 598 C CA . GLN A 1 76 ? -6.462 -3.971 18.450 1.00 72.75 76 GLN A CA 1
ATOM 599 C C . GLN A 1 76 ? -6.530 -4.707 17.103 1.00 72.75 76 GLN A C 1
ATOM 601 O O . GLN A 1 76 ? -6.914 -4.075 16.118 1.00 72.75 76 GLN A O 1
ATOM 606 N N . PRO A 1 77 ? -6.259 -6.027 17.024 1.00 73.12 77 PRO A N 1
ATOM 607 C CA . PRO A 1 77 ? -6.291 -6.728 15.741 1.00 73.12 77 PRO A CA 1
ATOM 608 C C . PRO A 1 77 ? -7.706 -6.801 15.156 1.00 73.12 77 PRO A C 1
ATOM 610 O O . PRO A 1 77 ? -7.893 -6.824 13.945 1.00 73.12 77 PRO A O 1
ATOM 613 N N . LEU A 1 78 ? -8.720 -6.805 16.025 1.00 81.56 78 LEU A N 1
ATOM 614 C CA . LEU A 1 78 ? -10.118 -6.824 15.615 1.00 81.56 78 LEU A CA 1
ATOM 615 C C . LEU A 1 78 ? -10.561 -5.475 15.061 1.00 81.56 78 LEU A C 1
ATOM 617 O O . LEU A 1 78 ? -11.348 -5.441 14.124 1.00 81.56 78 LEU A O 1
ATOM 621 N N . LEU A 1 79 ? -10.067 -4.371 15.621 1.00 80.50 79 LEU A N 1
ATOM 622 C CA . LEU A 1 79 ? -10.400 -3.029 15.149 1.00 80.50 79 LEU A CA 1
ATOM 623 C C . LEU A 1 79 ? -9.820 -2.752 13.767 1.00 80.50 79 LEU A C 1
ATOM 625 O O . LEU A 1 79 ? -10.532 -2.203 12.930 1.00 80.50 79 LEU A O 1
ATOM 629 N N . ASP A 1 80 ? -8.582 -3.178 13.512 1.00 77.19 80 ASP A N 1
ATOM 630 C CA . ASP A 1 80 ? -7.973 -3.077 12.183 1.00 77.19 80 ASP A CA 1
ATOM 631 C C . ASP A 1 80 ? -8.797 -3.848 11.141 1.00 77.19 80 ASP A C 1
ATOM 633 O O . ASP A 1 80 ? -9.277 -3.274 10.160 1.00 77.19 80 ASP A O 1
ATOM 637 N N . LEU A 1 81 ? -9.095 -5.121 11.419 1.00 81.06 81 LEU A N 1
ATOM 638 C CA . LEU A 1 81 ? -9.949 -5.934 10.552 1.00 81.06 81 LEU A CA 1
ATOM 639 C C . LEU A 1 81 ? -11.350 -5.348 10.392 1.00 81.06 81 LEU A C 1
ATOM 641 O O . LEU A 1 81 ? -11.949 -5.454 9.323 1.00 81.06 81 LEU A O 1
ATOM 645 N N . TRP A 1 82 ? -11.893 -4.717 11.434 1.00 85.38 82 TRP A N 1
ATOM 646 C CA . TRP A 1 82 ? -13.239 -4.162 11.376 1.00 85.38 82 TRP A CA 1
ATOM 647 C C . TRP A 1 82 ? -13.288 -2.936 10.478 1.00 85.38 82 TRP A C 1
ATOM 649 O O . TRP A 1 82 ? -14.197 -2.813 9.655 1.00 85.38 82 TRP A O 1
ATOM 659 N N . VAL A 1 83 ? -12.283 -2.065 10.585 1.00 79.50 83 VAL A N 1
ATOM 660 C CA . VAL A 1 83 ? -12.100 -0.926 9.684 1.00 79.50 83 VAL A CA 1
ATOM 661 C C . VAL A 1 83 ? -11.951 -1.420 8.244 1.00 79.50 83 VAL A C 1
ATOM 663 O O . VAL A 1 83 ? -12.673 -0.927 7.377 1.00 79.50 83 VAL A O 1
ATOM 666 N N . GLN A 1 84 ? -11.121 -2.436 7.990 1.00 78.69 84 GLN A N 1
ATOM 667 C CA . GLN A 1 84 ? -10.952 -3.022 6.653 1.00 78.69 84 GLN A CA 1
ATOM 668 C C . GLN A 1 84 ? -12.256 -3.625 6.101 1.00 78.69 84 GLN A C 1
ATOM 670 O O . GLN A 1 84 ? -12.620 -3.390 4.944 1.00 78.69 84 GLN A O 1
ATOM 675 N N . ALA A 1 85 ? -13.009 -4.358 6.923 1.00 83.38 85 ALA A N 1
ATOM 676 C CA . ALA A 1 85 ? -14.287 -4.942 6.523 1.00 83.38 85 ALA A CA 1
ATOM 677 C C . ALA A 1 85 ? -15.331 -3.855 6.207 1.00 83.38 85 ALA A C 1
ATOM 679 O O . ALA A 1 85 ? -16.018 -3.919 5.188 1.00 83.38 85 ALA A O 1
ATOM 680 N N . LEU A 1 86 ? -15.413 -2.801 7.027 1.00 82.62 86 LEU A N 1
ATOM 681 C CA . LEU A 1 86 ? -16.299 -1.655 6.791 1.00 82.62 86 LEU A CA 1
ATOM 682 C C . LEU A 1 86 ? -15.948 -0.889 5.519 1.00 82.62 86 LEU A C 1
ATOM 684 O O . LEU A 1 86 ? -16.839 -0.435 4.800 1.00 82.62 86 LEU A O 1
ATOM 688 N N . GLN A 1 87 ? -14.657 -0.730 5.255 1.00 74.19 87 GLN A N 1
ATOM 689 C CA . GLN A 1 87 ? -14.148 -0.099 4.047 1.00 74.19 87 GLN A CA 1
ATOM 690 C C . GLN A 1 87 ? -14.522 -0.896 2.799 1.00 74.19 87 GLN A C 1
ATOM 692 O O . GLN A 1 87 ? -15.002 -0.304 1.831 1.00 74.19 87 GLN A O 1
ATOM 697 N N . THR A 1 88 ? -14.369 -2.219 2.853 1.00 78.06 88 THR A N 1
ATOM 698 C CA . THR A 1 88 ? -14.706 -3.120 1.745 1.00 78.06 88 THR A CA 1
ATOM 699 C C . THR A 1 88 ? -16.212 -3.139 1.461 1.00 78.06 88 THR A C 1
ATOM 701 O O . THR A 1 88 ? -16.624 -3.137 0.305 1.00 78.06 88 THR A O 1
ATOM 704 N N . ASP A 1 89 ? -17.040 -3.029 2.504 1.00 79.69 89 ASP A N 1
ATOM 705 C CA . ASP A 1 89 ? -18.502 -2.898 2.408 1.00 79.69 89 ASP A CA 1
ATOM 706 C C . ASP A 1 89 ? -18.976 -1.475 1.999 1.00 79.69 89 ASP A C 1
ATOM 708 O O . ASP A 1 89 ? -20.177 -1.193 1.993 1.00 79.69 89 ASP A O 1
ATOM 712 N N . GLY A 1 90 ? -18.066 -0.535 1.703 1.00 78.00 90 GLY A N 1
ATOM 713 C CA . GLY A 1 90 ? -18.400 0.845 1.307 1.00 78.00 90 GLY A CA 1
ATOM 714 C C . GLY A 1 90 ? -18.897 1.748 2.449 1.00 78.00 90 GLY A C 1
ATOM 715 O O . GLY A 1 90 ? -19.344 2.875 2.222 1.00 78.00 90 GLY A O 1
ATOM 716 N N . ARG A 1 91 ? -18.813 1.298 3.706 1.00 81.38 91 ARG A N 1
ATOM 717 C CA . ARG A 1 91 ? -19.282 2.018 4.906 1.00 81.38 91 ARG A CA 1
ATOM 718 C C . ARG A 1 91 ? -18.224 2.977 5.455 1.00 81.38 91 ARG A C 1
ATOM 720 O O . ARG A 1 91 ? -17.887 2.959 6.639 1.00 81.38 91 ARG A O 1
ATOM 727 N N . HIS A 1 92 ? -17.716 3.859 4.599 1.00 75.31 92 HIS A N 1
ATOM 728 C CA . HIS A 1 92 ? -16.584 4.739 4.916 1.00 75.31 92 HIS A CA 1
ATOM 729 C C . HIS A 1 92 ? -16.845 5.692 6.088 1.00 75.31 92 HIS A C 1
ATOM 731 O O . HIS A 1 92 ? -15.948 5.932 6.890 1.00 75.31 92 HIS A O 1
ATOM 737 N N . ALA A 1 93 ? -18.074 6.198 6.230 1.00 76.38 93 ALA A N 1
ATOM 738 C CA . ALA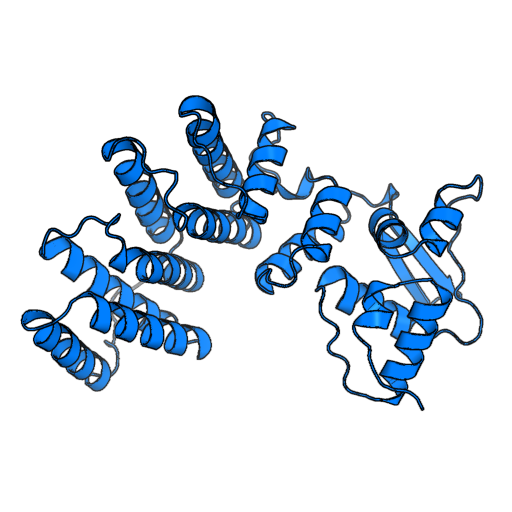 A 1 93 ? -18.435 7.074 7.345 1.00 76.38 93 ALA A CA 1
ATOM 739 C C . ALA A 1 93 ? -18.314 6.366 8.706 1.00 76.38 93 ALA A C 1
ATOM 741 O O . ALA A 1 93 ? -17.845 6.966 9.669 1.00 76.38 93 ALA A O 1
ATOM 742 N N . LEU A 1 94 ? -18.680 5.081 8.773 1.00 79.38 94 LEU A N 1
ATOM 743 C CA . LEU A 1 94 ? -18.591 4.294 10.003 1.00 79.38 94 LEU A CA 1
ATOM 744 C C . LEU A 1 94 ? -17.143 3.886 10.303 1.00 79.38 94 LEU A C 1
ATOM 746 O O . LEU A 1 94 ? -16.702 4.002 11.442 1.00 79.38 94 LEU A O 1
ATOM 750 N N . ALA A 1 95 ? -16.379 3.494 9.276 1.00 76.88 95 ALA A N 1
ATOM 751 C CA . ALA A 1 95 ? -14.940 3.250 9.410 1.00 76.88 95 ALA A CA 1
ATOM 752 C C . ALA A 1 95 ? -14.207 4.496 9.942 1.00 76.88 95 ALA A C 1
ATOM 754 O O . ALA A 1 95 ? -13.364 4.398 10.831 1.00 76.88 95 ALA A O 1
ATOM 755 N N . ARG A 1 96 ? -14.582 5.682 9.445 1.00 73.50 96 ARG A N 1
ATOM 756 C CA . ARG A 1 96 ? -14.071 6.964 9.934 1.00 73.50 96 ARG A CA 1
ATOM 757 C C . ARG A 1 96 ? -14.427 7.205 11.394 1.00 73.50 96 ARG A C 1
ATOM 759 O O . ARG A 1 96 ? -13.539 7.546 12.166 1.00 73.50 96 ARG A O 1
ATOM 766 N N . GLN A 1 97 ? -15.694 7.020 11.762 1.00 81.69 97 GLN A N 1
ATOM 767 C CA . GLN A 1 97 ? -16.152 7.217 13.135 1.00 81.69 97 GLN A CA 1
ATOM 768 C C . GLN A 1 97 ? -15.362 6.344 14.116 1.00 81.69 97 GLN A C 1
ATOM 770 O O . GLN A 1 97 ? -14.914 6.842 15.141 1.00 81.69 97 GLN A O 1
ATOM 775 N N . ILE A 1 98 ? -15.144 5.068 13.786 1.00 80.12 98 ILE A N 1
ATOM 776 C CA . ILE A 1 98 ? -14.373 4.151 14.636 1.00 80.12 98 ILE A CA 1
ATOM 777 C C . ILE A 1 98 ? -12.953 4.664 14.853 1.00 80.12 98 ILE A C 1
ATOM 779 O O . ILE A 1 98 ? -12.442 4.583 15.965 1.00 80.12 98 ILE A O 1
ATOM 783 N N . VAL A 1 99 ? -12.312 5.230 13.833 1.00 73.06 99 VAL A N 1
ATOM 784 C CA . VAL A 1 99 ? -10.955 5.752 14.011 1.00 73.06 99 VAL A CA 1
ATOM 785 C C . VAL A 1 99 ? -10.923 7.090 14.720 1.00 73.06 99 VAL A C 1
ATOM 787 O O . VAL A 1 99 ? -10.037 7.297 15.541 1.00 73.06 99 VAL A O 1
ATOM 790 N N . ASP A 1 100 ? -11.896 7.966 14.487 1.00 75.06 100 ASP A N 1
ATOM 791 C CA . ASP A 1 100 ? -12.049 9.166 15.308 1.00 75.06 100 ASP A CA 1
ATOM 792 C C . ASP A 1 100 ? -12.221 8.777 16.793 1.00 75.06 100 ASP A C 1
ATOM 794 O O . ASP A 1 100 ? -11.577 9.371 17.654 1.00 75.06 100 ASP A O 1
ATOM 798 N N . GLU A 1 101 ? -12.992 7.725 17.097 1.00 78.88 101 GLU A N 1
ATOM 799 C CA . GLU A 1 101 ? -13.120 7.168 18.452 1.00 78.88 101 GLU A CA 1
ATOM 800 C C . GLU A 1 101 ? -11.798 6.592 18.988 1.00 78.88 101 GLU A C 1
ATOM 802 O O . GLU A 1 101 ? -11.465 6.820 20.152 1.00 78.88 101 GLU A O 1
ATOM 807 N N . ILE A 1 102 ? -11.030 5.872 18.161 1.00 74.31 102 ILE A N 1
ATOM 808 C CA . ILE A 1 102 ? -9.708 5.350 18.536 1.00 74.31 102 ILE A CA 1
ATOM 809 C C . ILE A 1 102 ? -8.765 6.514 18.865 1.00 74.31 102 ILE A C 1
ATOM 811 O O . ILE A 1 102 ? -8.224 6.559 19.968 1.00 74.31 102 ILE A O 1
ATOM 815 N N . LEU A 1 103 ? -8.610 7.480 17.954 1.00 71.06 103 LEU A N 1
ATOM 816 C CA . LEU A 1 103 ? -7.731 8.644 18.112 1.00 71.06 103 LEU A CA 1
ATOM 817 C C . LEU A 1 103 ? -8.119 9.503 19.321 1.00 71.06 103 LEU A C 1
ATOM 819 O O . LEU A 1 103 ? -7.252 9.951 20.068 1.00 71.06 103 LEU A O 1
ATOM 823 N N . GLU A 1 104 ? -9.413 9.725 19.542 1.00 74.81 104 GLU A N 1
ATOM 824 C CA . GLU A 1 104 ? -9.897 10.491 20.690 1.00 74.81 104 GLU A CA 1
ATOM 825 C C . GLU A 1 104 ? -9.673 9.734 22.006 1.00 74.81 104 GLU A C 1
ATOM 827 O O . GLU A 1 104 ? -9.210 10.314 22.989 1.00 74.81 104 GLU A O 1
ATOM 832 N N . SER A 1 105 ? -9.903 8.416 22.025 1.00 71.44 105 SER A N 1
ATOM 833 C CA . SER A 1 105 ? -9.574 7.586 23.186 1.00 71.44 105 SER A CA 1
ATOM 834 C C . SER A 1 105 ? -8.072 7.613 23.489 1.00 71.44 105 SER A C 1
ATOM 836 O O . SER A 1 105 ? -7.680 7.681 24.657 1.00 71.44 105 SER A O 1
ATOM 838 N N . PHE A 1 106 ? -7.222 7.642 22.462 1.00 66.06 106 PHE A N 1
ATOM 839 C CA . PHE A 1 106 ? -5.781 7.826 22.623 1.00 66.06 106 PHE A CA 1
ATOM 840 C C . PHE A 1 106 ? -5.432 9.152 23.300 1.00 66.06 106 PHE A C 1
ATOM 842 O O . PHE A 1 106 ? -4.719 9.141 24.305 1.00 66.06 106 PHE A O 1
ATOM 849 N N . LYS A 1 107 ? -5.998 10.270 22.832 1.00 66.88 107 LYS A N 1
ATOM 850 C CA . LYS A 1 107 ? -5.803 11.589 23.459 1.00 66.88 107 LYS A CA 1
ATOM 851 C C . LYS A 1 107 ? -6.208 11.589 24.933 1.00 66.88 107 LYS A C 1
ATOM 853 O O . LYS A 1 107 ? -5.478 12.088 25.785 1.00 66.88 107 LYS A O 1
ATOM 858 N N . GLN A 1 108 ? -7.354 10.986 25.248 1.00 68.88 108 GLN A N 1
ATOM 859 C CA . GLN A 1 108 ? -7.898 10.950 26.609 1.00 68.88 108 GLN A CA 1
ATOM 860 C C . GLN A 1 108 ? -7.099 10.057 27.565 1.00 68.88 108 GLN A C 1
ATOM 862 O O . GLN A 1 108 ? -7.055 10.326 28.764 1.00 68.88 108 GLN A O 1
ATOM 867 N N . THR A 1 109 ? -6.457 9.002 27.056 1.00 63.19 109 THR A N 1
ATOM 868 C CA . THR A 1 109 ? -5.661 8.072 27.880 1.00 63.19 109 THR A CA 1
ATOM 869 C C . THR A 1 109 ? -4.249 8.570 28.200 1.00 63.19 109 THR A C 1
ATOM 871 O O . THR A 1 109 ? -3.532 7.899 28.940 1.00 63.19 109 THR A O 1
ATOM 874 N N . GLY A 1 110 ? -3.872 9.767 27.735 1.00 53.19 110 GLY A N 1
ATOM 875 C CA . GLY A 1 110 ? -2.669 10.457 28.195 1.00 53.19 110 GLY A CA 1
ATOM 876 C C . GLY A 1 110 ? -1.374 9.787 27.747 1.00 53.19 110 GLY A C 1
ATOM 877 O O . GLY A 1 110 ? -0.558 9.389 28.573 1.00 53.19 110 GLY A O 1
ATOM 878 N N . ASN A 1 111 ? -1.160 9.750 26.432 1.00 50.44 111 ASN A N 1
ATOM 879 C CA . ASN A 1 111 ? 0.150 9.518 25.832 1.00 50.44 111 ASN A CA 1
ATOM 880 C C . ASN A 1 111 ? 0.776 8.139 26.104 1.00 50.44 111 ASN A C 1
ATOM 882 O O . ASN A 1 111 ? 1.870 7.999 26.648 1.00 50.44 111 ASN A O 1
ATOM 886 N N . LYS A 1 112 ? 0.108 7.096 25.612 1.00 54.72 112 LYS A N 1
ATOM 887 C CA . LYS A 1 112 ? 0.806 5.882 25.176 1.00 54.72 112 LYS A CA 1
ATOM 888 C C . LYS A 1 112 ? 0.833 5.801 23.649 1.00 54.72 112 LYS A C 1
ATOM 890 O O . LYS A 1 112 ? 0.517 4.762 23.095 1.00 54.72 112 LYS A O 1
ATOM 895 N N . ALA A 1 113 ? 1.169 6.867 22.925 1.00 46.75 113 ALA A N 1
ATOM 896 C CA . ALA A 1 113 ? 1.326 6.736 21.469 1.00 46.75 113 ALA A CA 1
ATOM 897 C C . ALA A 1 113 ? 2.629 6.014 21.044 1.00 46.75 113 ALA A C 1
ATOM 899 O O . ALA A 1 113 ? 2.908 5.880 19.859 1.00 46.75 113 ALA A O 1
ATOM 900 N N . ASP A 1 114 ? 3.370 5.457 22.008 1.00 50.62 114 ASP A N 1
ATOM 901 C CA . ASP A 1 114 ? 4.363 4.396 21.787 1.00 50.62 114 ASP A CA 1
ATOM 902 C C . ASP A 1 114 ? 3.714 3.025 21.503 1.00 50.62 114 ASP A C 1
ATOM 904 O O . ASP A 1 114 ? 4.416 2.031 21.321 1.00 50.62 114 ASP A O 1
ATOM 908 N N . GLU A 1 115 ? 2.383 2.943 21.504 1.00 59.47 115 GLU A N 1
ATOM 909 C CA . GLU A 1 115 ? 1.635 1.720 21.247 1.00 59.47 115 GLU A CA 1
ATOM 910 C C . GLU A 1 115 ? 1.778 1.285 19.768 1.00 59.47 115 GLU A C 1
ATOM 912 O O . GLU A 1 115 ? 1.183 1.901 18.877 1.00 59.47 115 GLU A O 1
ATOM 917 N N . PRO A 1 116 ? 2.533 0.204 19.472 1.00 61.03 116 PRO A N 1
ATOM 918 C CA . PRO A 1 116 ? 2.993 -0.126 18.115 1.00 61.03 116 PRO A CA 1
ATOM 919 C C . PRO A 1 116 ? 1.896 -0.451 17.085 1.00 61.03 116 PRO A C 1
ATOM 921 O O . PRO A 1 116 ? 2.177 -0.662 15.910 1.00 61.03 116 PRO A O 1
ATOM 924 N N . TRP A 1 117 ? 0.643 -0.547 17.510 1.00 65.88 117 TRP A N 1
ATOM 925 C CA . TRP A 1 117 ? -0.485 -0.990 16.693 1.00 65.88 117 TRP A CA 1
ATOM 926 C C . TRP A 1 117 ? -1.304 0.163 16.097 1.00 65.88 117 TRP A C 1
ATOM 928 O O . TRP A 1 117 ? -2.071 -0.059 15.157 1.00 65.88 117 TRP A O 1
ATOM 938 N N . LEU A 1 118 ? -1.156 1.391 16.611 1.00 70.12 118 LEU A N 1
ATOM 939 C CA . LEU A 1 118 ? -1.906 2.541 16.102 1.00 70.12 118 LEU A CA 1
ATOM 940 C C . LEU A 1 118 ? -1.429 2.935 14.700 1.00 70.12 118 LEU A C 1
ATOM 942 O O . LEU A 1 118 ? -2.248 3.241 13.833 1.00 70.12 118 LEU A O 1
ATOM 946 N N . ALA A 1 119 ? -0.115 2.881 14.459 1.00 73.25 119 ALA A N 1
ATOM 947 C CA . ALA A 1 119 ? 0.453 3.242 13.164 1.00 73.25 119 ALA A CA 1
ATOM 948 C C . ALA A 1 119 ? -0.129 2.408 12.017 1.00 73.25 119 ALA A C 1
ATOM 950 O O . ALA A 1 119 ? -0.660 3.016 11.091 1.00 73.25 119 ALA A O 1
ATOM 951 N N . PRO A 1 120 ? -0.127 1.059 12.079 1.00 72.75 120 PRO A N 1
ATOM 952 C CA . PRO A 1 120 ? -0.726 0.238 11.028 1.00 72.75 120 PRO A CA 1
ATOM 953 C C . PRO A 1 120 ? -2.198 0.571 10.747 1.00 72.75 120 PRO A C 1
ATOM 955 O O . PRO A 1 120 ? -2.585 0.666 9.585 1.00 72.75 120 PRO A O 1
ATOM 958 N N . CYS A 1 121 ? -3.006 0.830 11.783 1.00 72.25 121 CYS A N 1
ATOM 959 C CA . CYS A 1 121 ? -4.416 1.197 11.608 1.00 72.25 121 CYS A CA 1
ATOM 960 C C . CYS A 1 121 ? -4.566 2.517 10.832 1.00 72.25 121 CYS A C 1
ATOM 962 O O . CYS A 1 121 ? -5.359 2.616 9.893 1.00 72.25 121 CYS A O 1
ATOM 964 N N . ILE A 1 122 ? -3.784 3.536 11.207 1.00 77.25 122 ILE A N 1
ATOM 965 C CA . ILE A 1 122 ? -3.780 4.833 10.522 1.00 77.25 122 ILE A CA 1
ATOM 966 C C . ILE A 1 122 ? -3.265 4.675 9.082 1.00 77.25 122 ILE A C 1
ATOM 968 O O . ILE A 1 122 ? -3.855 5.241 8.162 1.00 77.25 122 ILE A O 1
ATOM 972 N N . GLU A 1 123 ? -2.214 3.877 8.861 1.00 80.06 123 GLU A N 1
ATOM 973 C CA . GLU A 1 123 ? -1.694 3.567 7.521 1.00 80.06 123 GLU A CA 1
ATOM 974 C C . GLU A 1 123 ? -2.777 2.959 6.624 1.00 80.06 123 GLU A C 1
ATOM 976 O O . GLU A 1 123 ? -3.034 3.501 5.544 1.00 80.06 123 GLU A O 1
ATOM 981 N N . HIS A 1 124 ? -3.448 1.891 7.079 1.00 75.81 124 HIS A N 1
ATOM 982 C CA . HIS A 1 124 ? -4.514 1.223 6.325 1.00 75.81 124 HIS A CA 1
ATOM 983 C C . HIS A 1 124 ? -5.602 2.216 5.906 1.00 75.81 124 HIS A C 1
ATOM 985 O O . HIS A 1 124 ? -6.062 2.210 4.763 1.00 75.81 124 HIS A O 1
ATOM 991 N N . MET A 1 125 ? -5.982 3.124 6.802 1.00 76.12 125 MET A N 1
ATOM 992 C CA . MET A 1 125 ? -6.977 4.140 6.489 1.00 76.12 125 MET A CA 1
ATOM 993 C C . MET A 1 125 ? -6.518 5.188 5.492 1.00 76.12 125 MET A C 1
ATOM 995 O O . MET A 1 125 ? -7.290 5.530 4.597 1.00 76.12 125 MET A O 1
ATOM 999 N N . ILE A 1 126 ? -5.307 5.730 5.650 1.00 81.25 126 ILE A N 1
ATOM 1000 C CA . ILE A 1 126 ? -4.771 6.717 4.708 1.00 81.25 126 ILE A CA 1
ATOM 1001 C C . ILE A 1 126 ? -4.790 6.108 3.308 1.00 81.25 126 ILE A C 1
ATOM 1003 O O . ILE A 1 126 ? -5.304 6.709 2.369 1.00 81.25 126 ILE A O 1
ATOM 1007 N N . ILE A 1 127 ? -4.303 4.877 3.182 1.00 78.94 127 ILE A N 1
ATOM 1008 C CA . ILE A 1 127 ? -4.246 4.133 1.922 1.00 78.94 127 ILE A CA 1
ATOM 1009 C C . ILE A 1 127 ? -5.633 3.913 1.349 1.00 78.94 127 ILE A C 1
ATOM 1011 O O . ILE A 1 127 ? -5.837 4.148 0.161 1.00 78.94 127 ILE A O 1
ATOM 1015 N N . HIS A 1 128 ? -6.588 3.509 2.184 1.00 75.44 128 HIS A N 1
ATOM 1016 C CA . HIS A 1 128 ? -7.971 3.335 1.767 1.00 75.44 128 HIS A CA 1
ATOM 1017 C C . HIS A 1 128 ? -8.596 4.638 1.263 1.00 75.44 128 HIS A C 1
ATOM 1019 O O . HIS A 1 128 ? -9.264 4.659 0.229 1.00 75.44 128 HIS A O 1
ATOM 1025 N N . TYR A 1 129 ? -8.381 5.750 1.968 1.00 78.69 129 TYR A N 1
ATOM 1026 C CA . TYR A 1 129 ? -8.874 7.048 1.521 1.00 78.69 129 TYR A CA 1
ATOM 1027 C C . TYR A 1 129 ? -8.255 7.448 0.185 1.00 78.69 129 TYR A C 1
ATOM 1029 O O . TYR A 1 129 ? -8.976 7.922 -0.691 1.00 78.69 129 TYR A O 1
ATOM 1037 N N . ILE A 1 130 ? -6.959 7.199 -0.010 1.00 79.94 130 ILE A N 1
ATOM 1038 C CA . ILE A 1 130 ? -6.294 7.459 -1.290 1.00 79.94 130 ILE A CA 1
ATOM 1039 C C . ILE A 1 130 ? -6.877 6.563 -2.392 1.00 79.94 130 ILE A C 1
ATOM 1041 O O . ILE A 1 130 ? -7.248 7.072 -3.448 1.00 79.94 130 ILE A O 1
ATOM 1045 N N . SER A 1 131 ? -6.994 5.252 -2.161 1.00 72.31 131 SER A N 1
ATOM 1046 C CA . SER A 1 131 ? -7.492 4.300 -3.164 1.00 72.31 131 SER A CA 1
ATOM 1047 C C . SER A 1 131 ? -8.963 4.529 -3.521 1.00 72.31 131 SER A C 1
ATOM 1049 O O . SER A 1 131 ? -9.367 4.273 -4.653 1.00 72.31 131 SER A O 1
ATOM 1051 N N . SER A 1 132 ? -9.746 5.078 -2.590 1.00 69.50 132 SER A N 1
ATOM 1052 C CA . SER A 1 132 ? -11.153 5.444 -2.788 1.00 69.50 132 SER A CA 1
ATOM 1053 C C . SER A 1 132 ? -11.350 6.859 -3.353 1.00 69.50 132 SER A C 1
ATOM 1055 O O . SER A 1 132 ? -12.485 7.327 -3.437 1.00 69.50 132 SER A O 1
ATOM 1057 N N . GLY A 1 133 ? -10.273 7.584 -3.679 1.00 77.25 133 GLY A N 1
ATOM 1058 C CA . GLY A 1 133 ? -10.330 8.969 -4.166 1.00 77.25 133 GLY A CA 1
ATOM 1059 C C . GLY A 1 133 ? -10.750 10.006 -3.113 1.00 77.25 133 GLY A C 1
ATOM 1060 O O . GLY A 1 133 ? -10.939 11.177 -3.436 1.00 77.25 133 GLY A O 1
ATOM 1061 N N . GLN A 1 134 ? -10.864 9.611 -1.843 1.00 76.88 134 GLN A N 1
ATOM 1062 C CA . GLN A 1 134 ? -11.196 10.463 -0.694 1.00 76.88 134 GLN A CA 1
ATOM 1063 C C . GLN A 1 134 ? -9.949 11.189 -0.168 1.00 76.88 134 GLN A C 1
ATOM 1065 O O . GLN A 1 134 ? -9.628 11.187 1.018 1.00 76.88 134 GLN A O 1
ATOM 1070 N N . THR A 1 135 ? -9.237 11.825 -1.085 1.00 81.75 135 THR A N 1
ATOM 1071 C CA . THR A 1 135 ? -7.952 12.488 -0.877 1.00 81.75 135 THR A CA 1
ATOM 1072 C C . THR A 1 135 ? -7.931 13.489 0.280 1.00 81.75 135 THR A C 1
ATOM 1074 O O . THR A 1 135 ? -6.965 13.532 1.039 1.00 81.75 135 THR A O 1
ATOM 1077 N N . GLU A 1 136 ? -8.994 14.277 0.443 1.00 74.94 136 GLU A N 1
ATOM 1078 C CA . GLU A 1 136 ? -9.089 15.265 1.523 1.00 74.94 136 GLU A CA 1
ATOM 1079 C C . GLU A 1 136 ? -9.074 14.598 2.899 1.00 74.94 136 GLU A C 1
ATOM 1081 O O . GLU A 1 136 ? -8.440 15.091 3.830 1.00 74.94 136 GLU A O 1
ATOM 1086 N N . LEU A 1 137 ? -9.721 13.437 3.017 1.00 74.19 137 LEU A N 1
ATOM 1087 C CA . LEU A 1 137 ? -9.743 12.666 4.255 1.00 74.19 137 LEU A CA 1
ATOM 1088 C C . LEU A 1 137 ? -8.397 12.005 4.532 1.00 74.19 137 LEU A C 1
ATOM 1090 O O . LEU A 1 137 ? -7.979 11.974 5.687 1.00 74.19 137 LEU A O 1
ATOM 1094 N N . ALA A 1 138 ? -7.705 11.537 3.488 1.00 82.94 138 ALA A N 1
ATOM 1095 C CA . ALA A 1 138 ? -6.335 11.054 3.615 1.00 82.94 138 ALA A CA 1
ATOM 1096 C C . ALA A 1 138 ? -5.430 12.155 4.184 1.00 82.94 138 ALA A C 1
ATOM 1098 O O . ALA A 1 138 ? -4.754 11.933 5.184 1.00 82.94 138 ALA A O 1
ATOM 1099 N N . TRP A 1 139 ? -5.478 13.361 3.607 1.00 82.75 139 TRP A N 1
ATOM 1100 C CA . TRP A 1 139 ? -4.692 14.497 4.088 1.00 82.75 139 TRP A CA 1
ATOM 1101 C C . TRP A 1 139 ? -5.052 14.918 5.507 1.00 82.75 139 TRP A C 1
ATOM 1103 O O . TRP A 1 139 ? -4.153 15.110 6.316 1.00 82.75 139 TRP A O 1
ATOM 1113 N N . LEU A 1 140 ? -6.342 15.023 5.829 1.00 82.12 140 LEU A N 1
ATOM 1114 C CA . LEU A 1 140 ? -6.784 15.384 7.175 1.00 82.12 140 LEU A CA 1
ATOM 1115 C C . LEU A 1 140 ? -6.315 14.362 8.220 1.00 82.12 140 LEU A C 1
ATOM 1117 O O . LEU A 1 140 ? -5.962 14.737 9.335 1.00 82.12 140 LEU A O 1
ATOM 1121 N N . LEU A 1 141 ? -6.327 13.070 7.879 1.00 81.00 141 LEU A N 1
ATOM 1122 C CA . LEU A 1 141 ? -5.846 12.019 8.770 1.00 81.00 141 LEU A CA 1
ATOM 1123 C C . LEU A 1 141 ? -4.325 12.097 8.955 1.00 81.00 141 LEU A C 1
ATOM 1125 O O . LEU A 1 141 ? -3.857 11.981 10.086 1.00 81.00 141 LEU A O 1
ATOM 1129 N N . VAL A 1 142 ? -3.566 12.352 7.885 1.00 83.75 142 VAL A N 1
ATOM 1130 C CA . VAL A 1 142 ? -2.114 12.586 7.962 1.00 83.75 142 VAL A CA 1
ATOM 1131 C C . VAL A 1 142 ? -1.799 13.816 8.816 1.00 83.75 142 VAL A C 1
ATOM 1133 O O . VAL A 1 142 ? -0.978 13.711 9.717 1.00 83.75 142 VAL A O 1
ATOM 1136 N N . GLU A 1 143 ? -2.480 14.941 8.588 1.00 83.88 143 GLU A N 1
ATOM 1137 C CA . GLU A 1 143 ? -2.351 16.187 9.360 1.00 83.88 143 GLU A CA 1
ATOM 1138 C C . GLU A 1 143 ? -2.624 15.947 10.846 1.00 83.88 143 GLU A C 1
ATOM 1140 O O . GLU A 1 143 ? -1.781 16.243 11.683 1.00 83.88 143 GLU A O 1
ATOM 1145 N N . ARG A 1 144 ? -3.751 15.312 11.189 1.00 78.50 144 ARG A N 1
ATOM 1146 C CA . ARG A 1 144 ? -4.070 14.983 12.587 1.00 78.50 144 ARG A CA 1
ATOM 1147 C C . ARG A 1 144 ? -3.032 14.066 13.224 1.00 78.50 144 ARG A C 1
ATOM 1149 O O . ARG A 1 144 ? -2.714 14.232 14.397 1.00 78.50 144 ARG A O 1
ATOM 1156 N N . THR A 1 145 ? -2.530 13.094 12.465 1.00 78.44 145 THR A N 1
ATOM 1157 C CA . THR A 1 145 ? -1.496 12.175 12.953 1.00 78.44 145 THR A CA 1
ATOM 1158 C C . THR A 1 145 ? -0.171 12.904 13.159 1.00 78.44 145 THR A C 1
ATOM 1160 O O . THR A 1 145 ? 0.508 12.663 14.152 1.00 78.44 145 THR A O 1
ATOM 1163 N N . PHE A 1 146 ? 0.169 13.830 12.262 1.00 79.75 146 PHE A N 1
ATOM 1164 C CA . PHE A 1 146 ? 1.334 14.699 12.365 1.00 79.75 146 PHE A CA 1
ATOM 1165 C C . PHE A 1 146 ? 1.249 15.643 13.565 1.00 79.75 146 PHE A C 1
ATOM 1167 O O . PHE A 1 146 ? 2.210 15.739 14.320 1.00 79.75 146 PHE A O 1
ATOM 1174 N N . ASP A 1 147 ? 0.105 16.295 13.779 1.00 76.56 147 ASP A N 1
ATOM 1175 C CA . ASP A 1 147 ? -0.109 17.184 14.923 1.00 76.56 147 ASP A CA 1
ATOM 1176 C C . ASP A 1 147 ? 0.055 16.419 16.236 1.00 76.56 147 ASP A C 1
ATOM 1178 O O . ASP A 1 147 ? 0.750 16.884 17.137 1.00 76.56 147 ASP A O 1
ATOM 1182 N N . SER A 1 148 ? -0.515 15.212 16.325 1.00 70.75 148 SER A N 1
ATOM 1183 C CA . SER A 1 148 ? -0.272 14.316 17.455 1.00 70.75 148 SER A CA 1
ATOM 1184 C C . SER A 1 148 ? 1.213 13.953 17.579 1.00 70.75 148 SER A C 1
ATOM 1186 O O . SER A 1 148 ? 1.753 14.025 18.674 1.00 70.75 148 SER A O 1
ATOM 1188 N N . TYR A 1 149 ? 1.906 13.639 16.481 1.00 70.00 149 TYR A N 1
ATOM 1189 C CA . TYR A 1 149 ? 3.334 13.294 16.478 1.00 70.00 149 TYR A CA 1
ATOM 1190 C C . TYR A 1 149 ? 4.248 14.437 16.969 1.00 70.00 149 TYR A C 1
ATOM 1192 O O . TYR A 1 149 ? 5.069 14.224 17.864 1.00 70.00 149 TYR A O 1
ATOM 1200 N N . GLU A 1 150 ? 4.112 15.644 16.407 1.00 68.50 150 GLU A N 1
ATOM 1201 C CA . GLU A 1 150 ? 4.975 16.801 16.700 1.00 68.50 150 GLU A CA 1
ATOM 1202 C C . GLU A 1 150 ? 4.653 17.460 18.046 1.00 68.50 150 GLU A C 1
ATOM 1204 O O . GLU A 1 150 ? 5.570 17.836 18.777 1.00 68.50 150 GLU A O 1
ATOM 1209 N N . LEU A 1 151 ? 3.370 17.608 18.405 1.00 61.34 151 LEU A N 1
ATOM 1210 C CA . LEU A 1 151 ? 2.987 18.296 19.646 1.00 61.34 151 LEU A CA 1
ATOM 1211 C C . LEU A 1 151 ? 3.306 17.472 20.895 1.00 61.34 151 LEU A C 1
ATOM 1213 O O . LEU A 1 151 ? 3.534 18.040 21.963 1.00 61.34 151 LEU A O 1
ATOM 1217 N N . GLU A 1 152 ? 3.329 16.146 20.774 1.00 59.44 152 GLU A N 1
ATOM 1218 C CA . GLU A 1 152 ? 3.432 15.245 21.922 1.00 59.44 152 GLU A CA 1
ATOM 1219 C C . GLU A 1 152 ? 4.820 14.592 22.060 1.00 59.44 152 GLU A C 1
ATOM 1221 O O . GLU A 1 152 ? 5.038 13.834 23.005 1.00 59.44 152 GLU A O 1
ATOM 1226 N N . ASN A 1 153 ? 5.774 14.936 21.177 1.00 57.78 153 ASN A N 1
ATOM 1227 C CA . ASN A 1 153 ? 7.154 14.422 21.153 1.00 57.78 153 ASN A CA 1
ATOM 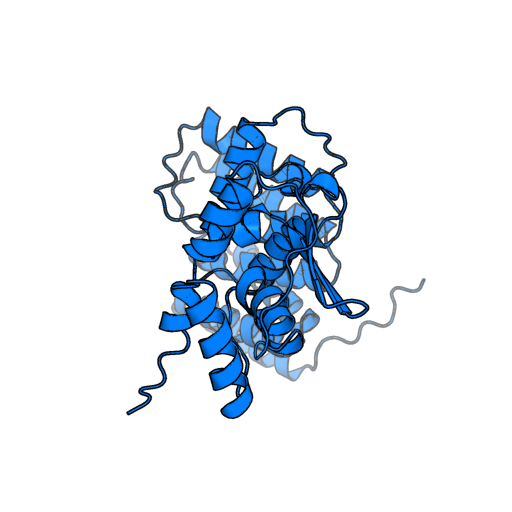1228 C C . ASN A 1 153 ? 7.208 12.889 21.260 1.00 57.78 153 ASN A C 1
ATOM 1230 O O . ASN A 1 153 ? 8.026 12.308 21.983 1.00 57.78 153 ASN A O 1
ATOM 1234 N N . LEU A 1 154 ? 6.266 12.242 20.579 1.00 57.31 154 LEU A N 1
ATOM 1235 C CA . LEU A 1 154 ? 6.087 10.806 20.631 1.00 57.31 154 LEU A CA 1
ATOM 1236 C C . LEU A 1 154 ? 7.261 10.135 19.930 1.00 57.31 154 LEU A C 1
ATOM 1238 O O . LEU A 1 154 ? 7.507 10.340 18.741 1.00 57.31 154 LEU A O 1
ATOM 1242 N N . ALA A 1 155 ? 7.995 9.309 20.667 1.00 52.81 155 ALA A N 1
ATOM 1243 C CA . ALA A 1 155 ? 9.076 8.519 20.112 1.00 52.81 155 ALA A CA 1
ATOM 1244 C C . ALA A 1 155 ? 8.479 7.261 19.477 1.00 52.81 155 ALA A C 1
ATOM 1246 O O . ALA A 1 155 ? 8.656 6.160 19.995 1.00 52.81 155 ALA A O 1
ATOM 1247 N N . TRP A 1 156 ? 7.803 7.412 18.332 1.00 58.72 156 TRP A N 1
ATOM 1248 C CA . TRP A 1 156 ? 7.417 6.273 17.499 1.00 58.72 156 TRP A CA 1
ATOM 1249 C C . TRP A 1 156 ? 8.727 5.599 17.096 1.00 58.72 156 TRP A C 1
ATOM 1251 O O . TRP A 1 156 ? 9.425 6.048 16.187 1.00 58.72 156 TRP A O 1
ATOM 1261 N N . LYS A 1 157 ? 9.144 4.576 17.849 1.00 51.28 157 LYS A N 1
ATOM 1262 C CA . LYS A 1 157 ? 10.411 3.881 17.629 1.00 51.28 157 LYS A CA 1
ATOM 1263 C C . LYS A 1 157 ? 10.317 3.106 16.317 1.00 51.28 157 LYS A C 1
ATOM 1265 O O . LYS A 1 157 ? 9.937 1.943 16.292 1.00 51.28 157 LYS A O 1
ATOM 1270 N N . THR A 1 158 ? 10.646 3.797 15.229 1.00 47.12 158 THR A N 1
ATOM 1271 C CA . THR A 1 158 ? 11.409 3.324 14.064 1.00 47.12 158 THR A CA 1
ATOM 1272 C C . THR A 1 158 ? 10.959 2.044 13.350 1.00 47.12 158 THR A C 1
ATOM 1274 O O . THR A 1 158 ? 11.736 1.487 12.575 1.00 47.12 158 THR A O 1
ATOM 1277 N N . GLN A 1 159 ? 9.713 1.587 13.506 1.00 53.50 159 GLN A N 1
ATOM 1278 C CA . GLN A 1 159 ? 9.220 0.415 12.765 1.00 53.50 159 GLN A CA 1
ATOM 1279 C C . GLN A 1 159 ? 8.178 0.701 11.679 1.00 53.50 159 GLN A C 1
ATOM 1281 O O . GLN A 1 159 ? 7.949 -0.175 10.844 1.00 53.50 159 GLN A O 1
ATOM 1286 N N . PHE A 1 160 ? 7.622 1.909 11.587 1.00 58.41 160 PHE A N 1
ATOM 1287 C CA . PHE A 1 160 ? 6.485 2.159 10.692 1.00 58.41 160 PHE A CA 1
ATOM 1288 C C . PHE A 1 160 ? 6.925 2.770 9.367 1.00 58.41 160 PHE A C 1
ATOM 1290 O O . PHE A 1 160 ? 7.561 3.818 9.330 1.00 58.41 160 PHE A O 1
ATOM 1297 N N . GLY A 1 161 ? 6.668 2.041 8.280 1.00 71.75 161 GLY A N 1
ATOM 1298 C CA . GLY A 1 161 ? 7.200 2.350 6.957 1.00 71.75 161 GLY A CA 1
ATOM 1299 C C . GLY A 1 161 ? 6.436 3.459 6.238 1.00 71.75 161 GLY A C 1
ATOM 1300 O O . GLY A 1 161 ? 7.055 4.393 5.742 1.00 71.75 161 GLY A O 1
ATOM 1301 N N . LEU A 1 162 ? 5.108 3.355 6.146 1.00 74.88 162 LEU A N 1
ATOM 1302 C CA . LEU A 1 162 ? 4.317 4.188 5.237 1.00 74.88 162 LEU A CA 1
ATOM 1303 C C . LEU A 1 162 ? 3.767 5.447 5.918 1.00 74.88 162 LEU A C 1
ATOM 1305 O O . LEU A 1 162 ? 3.649 6.491 5.278 1.00 74.88 162 LEU A O 1
ATOM 1309 N N . LEU A 1 163 ? 3.463 5.372 7.213 1.00 78.38 163 LEU A N 1
ATOM 1310 C CA . LEU A 1 163 ? 3.006 6.522 7.983 1.00 78.38 163 LEU A CA 1
ATOM 1311 C C . LEU A 1 163 ? 4.108 7.557 8.128 1.00 78.38 163 LEU A C 1
ATOM 1313 O O . LEU A 1 163 ? 3.842 8.733 7.920 1.00 78.38 163 LEU A O 1
ATOM 1317 N N . ASP A 1 164 ? 5.334 7.117 8.427 1.00 79.00 164 ASP A N 1
ATOM 1318 C CA . ASP A 1 164 ? 6.502 7.998 8.484 1.00 79.00 164 ASP A CA 1
ATOM 1319 C C . ASP A 1 164 ? 6.691 8.712 7.144 1.00 79.00 164 ASP A C 1
ATOM 1321 O O . ASP A 1 164 ? 6.871 9.925 7.088 1.00 79.00 164 ASP A O 1
ATOM 1325 N N . PHE A 1 165 ? 6.527 7.987 6.038 1.00 82.75 165 PHE A N 1
ATOM 1326 C CA . PHE A 1 165 ? 6.532 8.587 4.712 1.00 82.75 165 PHE A CA 1
ATOM 1327 C C . PHE A 1 165 ? 5.440 9.649 4.529 1.00 82.75 165 PHE A C 1
ATOM 1329 O O . PHE A 1 165 ? 5.753 10.744 4.069 1.00 82.75 165 PHE A O 1
ATOM 1336 N N . PHE A 1 166 ? 4.187 9.382 4.908 1.00 82.75 166 PHE A N 1
ATOM 1337 C CA . PHE A 1 166 ? 3.113 10.374 4.785 1.00 82.75 166 PHE A CA 1
ATOM 1338 C C . PHE A 1 166 ? 3.294 11.576 5.721 1.00 82.75 166 PHE A C 1
ATOM 1340 O O . PHE A 1 166 ? 3.026 12.707 5.323 1.00 82.75 166 PHE A O 1
ATOM 1347 N N . VAL A 1 167 ? 3.782 11.350 6.939 1.00 81.38 167 VAL A N 1
ATOM 1348 C CA . VAL A 1 167 ? 4.116 12.390 7.919 1.00 81.38 167 VAL A CA 1
ATOM 1349 C C . VAL A 1 167 ? 5.245 13.277 7.396 1.00 81.38 167 VAL A C 1
ATOM 1351 O O . VAL A 1 167 ? 5.116 14.499 7.407 1.00 81.38 167 VAL A O 1
ATOM 1354 N N . ASN A 1 168 ? 6.322 12.686 6.877 1.00 82.06 168 ASN A N 1
ATOM 1355 C CA . ASN A 1 168 ? 7.425 13.424 6.262 1.00 82.06 168 ASN A CA 1
ATOM 1356 C C . ASN A 1 168 ? 6.945 14.213 5.038 1.00 82.06 168 ASN A C 1
ATOM 1358 O O . ASN A 1 168 ? 7.287 15.383 4.884 1.00 82.06 168 ASN A O 1
ATOM 1362 N N . LEU A 1 169 ? 6.084 13.609 4.220 1.00 82.81 169 LEU A N 1
ATOM 1363 C CA . LEU A 1 169 ? 5.490 14.267 3.064 1.00 82.81 169 LEU A CA 1
ATOM 1364 C C . LEU A 1 169 ? 4.641 15.482 3.458 1.00 82.81 169 LEU A C 1
ATOM 1366 O O . LEU A 1 169 ? 4.724 16.527 2.815 1.00 82.81 169 LEU A O 1
ATOM 1370 N N . TYR A 1 170 ? 3.851 15.366 4.528 1.00 83.62 170 TYR A N 1
ATOM 1371 C CA . TYR A 1 170 ? 3.094 16.489 5.076 1.00 83.62 170 TYR A CA 1
ATOM 1372 C C . TYR A 1 170 ? 4.010 17.574 5.644 1.00 83.62 170 TYR A C 1
ATOM 1374 O O . TYR A 1 170 ? 3.778 18.754 5.391 1.00 83.62 170 TYR A O 1
ATOM 1382 N N . ARG A 1 171 ? 5.087 17.190 6.343 1.00 83.38 171 ARG A N 1
ATOM 1383 C CA . ARG A 1 171 ? 6.091 18.129 6.867 1.00 83.38 171 ARG A CA 1
ATOM 1384 C C . ARG A 1 171 ? 6.731 18.960 5.752 1.00 83.38 171 ARG A C 1
ATOM 1386 O O . ARG A 1 171 ? 6.941 20.157 5.928 1.00 83.38 171 ARG A O 1
ATOM 1393 N N . GLU A 1 172 ? 7.038 18.340 4.615 1.00 83.38 172 GLU A N 1
ATOM 1394 C CA . GLU A 1 172 ? 7.630 19.012 3.450 1.00 83.38 172 GLU A CA 1
ATOM 1395 C C . GLU A 1 172 ? 6.611 19.862 2.674 1.00 83.38 172 GLU A C 1
ATOM 1397 O O . GLU A 1 172 ? 6.970 20.886 2.086 1.00 83.38 172 GLU A O 1
ATOM 1402 N N . HIS A 1 173 ? 5.334 19.472 2.694 1.00 83.06 173 HIS A N 1
ATOM 1403 C CA . HIS A 1 173 ? 4.276 20.107 1.910 1.00 83.06 173 HIS A CA 1
ATOM 1404 C C . HIS A 1 173 ? 2.990 20.382 2.715 1.00 83.06 173 HIS A C 1
ATOM 1406 O O . HIS A 1 173 ? 1.909 19.948 2.310 1.00 83.06 173 HIS A O 1
ATOM 1412 N N . PRO A 1 174 ? 3.040 21.187 3.793 1.00 79.56 174 PRO A N 1
ATOM 1413 C CA . PRO A 1 174 ? 1.870 21.441 4.644 1.00 79.56 174 PRO A CA 1
ATOM 1414 C C . PRO A 1 174 ? 0.766 22.230 3.919 1.00 79.56 174 PRO A C 1
ATOM 1416 O O . PRO A 1 174 ? -0.393 22.225 4.320 1.00 79.56 174 PRO A O 1
ATOM 1419 N N . SER A 1 175 ? 1.120 22.924 2.832 1.00 75.69 175 SER A N 1
ATOM 1420 C CA . SER A 1 175 ? 0.196 23.691 1.985 1.00 75.69 175 SER A CA 1
ATOM 1421 C C . SER A 1 175 ? -0.238 22.946 0.720 1.00 75.69 175 SER A C 1
ATOM 1423 O O . SER A 1 175 ? -0.819 23.567 -0.174 1.00 75.69 175 SER A O 1
ATOM 1425 N N . ALA A 1 176 ? 0.067 21.648 0.598 1.00 75.94 176 ALA A N 1
ATOM 1426 C CA . ALA A 1 176 ? -0.414 20.842 -0.517 1.00 75.94 176 ALA A CA 1
ATOM 1427 C C . ALA A 1 176 ? -1.943 20.934 -0.615 1.00 75.94 176 ALA A C 1
ATOM 1429 O O . ALA A 1 176 ? -2.653 20.975 0.392 1.00 75.94 176 ALA A O 1
ATOM 1430 N N . SER A 1 177 ? -2.464 20.987 -1.844 1.00 70.44 177 SER A N 1
ATOM 1431 C CA . SER A 1 177 ? -3.910 21.041 -2.038 1.00 70.44 177 SER A CA 1
ATOM 1432 C C . SER A 1 177 ? -4.547 19.795 -1.432 1.00 70.44 177 SER A C 1
ATOM 1434 O O . SER A 1 177 ? -4.295 18.687 -1.910 1.00 70.44 177 SER A O 1
ATOM 1436 N N . LYS A 1 178 ? -5.438 19.980 -0.448 1.00 72.62 178 LYS A N 1
ATOM 1437 C CA . LYS A 1 178 ? -6.202 18.885 0.178 1.00 72.62 178 LYS A CA 1
ATOM 1438 C C . LYS A 1 178 ? -7.090 18.134 -0.829 1.00 72.62 178 LYS A C 1
ATOM 1440 O O . LYS A 1 178 ? -7.637 17.091 -0.505 1.00 72.62 178 LYS A O 1
ATOM 1445 N N . THR A 1 179 ? -7.213 18.630 -2.062 1.00 71.00 179 THR A N 1
ATOM 1446 C CA . THR A 1 179 ? -7.948 17.983 -3.157 1.00 71.00 179 THR A CA 1
ATOM 1447 C C . THR A 1 179 ? -7.107 17.028 -4.013 1.00 71.00 179 THR A C 1
ATOM 1449 O O . THR A 1 179 ? -7.685 16.239 -4.758 1.00 71.00 179 THR A O 1
ATOM 1452 N N . ALA A 1 180 ? -5.771 17.065 -3.926 1.00 76.38 180 ALA A N 1
ATOM 1453 C CA . ALA A 1 180 ? -4.869 16.224 -4.722 1.00 76.38 180 ALA A CA 1
ATOM 1454 C C . ALA A 1 180 ? -4.202 15.147 -3.856 1.00 76.38 180 ALA A C 1
ATOM 1456 O O . ALA A 1 180 ? -3.831 15.423 -2.714 1.00 76.38 180 ALA A O 1
ATOM 1457 N N . SER A 1 181 ? -4.124 13.908 -4.370 1.00 78.75 181 SER A N 1
ATOM 1458 C CA . SER A 1 181 ? -3.640 12.744 -3.605 1.00 78.75 181 SER A CA 1
ATOM 1459 C C . SER A 1 181 ? -2.306 13.083 -2.940 1.00 78.75 181 SER A C 1
ATOM 1461 O O . SER A 1 181 ? -1.462 13.666 -3.631 1.00 78.75 181 SER A O 1
ATOM 1463 N N . PRO A 1 182 ? -2.065 12.711 -1.667 1.00 75.94 182 PRO A N 1
ATOM 1464 C CA . PRO A 1 182 ? -0.766 12.918 -1.038 1.00 75.94 182 PRO A CA 1
ATOM 1465 C C . PRO A 1 182 ? 0.374 12.409 -1.923 1.00 75.94 182 PRO A C 1
ATOM 1467 O O . PRO A 1 182 ? 1.344 13.116 -2.172 1.00 75.94 182 PRO A O 1
ATOM 1470 N N . LEU A 1 183 ? 0.182 11.244 -2.545 1.00 82.00 183 LEU A N 1
ATOM 1471 C CA . LEU A 1 183 ? 1.173 10.625 -3.423 1.00 82.00 183 LEU A CA 1
ATOM 1472 C C . LEU A 1 183 ? 1.501 11.434 -4.688 1.00 82.00 183 LEU A C 1
ATOM 1474 O O . LEU A 1 183 ? 2.566 11.239 -5.262 1.00 82.00 183 LEU A O 1
ATOM 1478 N N . THR A 1 184 ? 0.647 12.375 -5.100 1.00 79.44 184 THR A N 1
ATOM 1479 C CA . THR A 1 184 ? 0.930 13.285 -6.230 1.00 79.44 184 THR A CA 1
ATOM 1480 C C . THR A 1 184 ? 2.160 14.146 -5.947 1.00 79.44 184 THR A C 1
ATOM 1482 O O . THR A 1 184 ? 2.956 14.432 -6.842 1.00 79.44 184 THR A O 1
ATOM 1485 N N . PHE A 1 185 ? 2.331 14.545 -4.685 1.00 78.44 185 PHE A N 1
ATOM 1486 C CA . PHE A 1 185 ? 3.427 15.401 -4.234 1.00 78.44 185 PHE A CA 1
ATOM 1487 C C . PHE A 1 185 ? 4.654 14.599 -3.806 1.00 78.44 185 PHE A C 1
ATOM 1489 O O . PHE A 1 185 ? 5.738 15.156 -3.676 1.00 78.44 185 PHE A O 1
ATOM 1496 N N . ALA A 1 186 ? 4.506 13.287 -3.622 1.00 80.88 186 ALA A N 1
ATOM 1497 C CA . ALA A 1 186 ? 5.583 12.446 -3.143 1.00 80.88 186 ALA A CA 1
ATOM 1498 C C . ALA A 1 186 ? 6.739 12.361 -4.148 1.00 80.88 186 ALA A C 1
ATOM 1500 O O . ALA A 1 186 ? 6.528 11.952 -5.299 1.00 80.88 186 ALA A O 1
ATOM 1501 N N . PRO A 1 187 ? 7.978 12.688 -3.744 1.00 80.44 187 PRO A N 1
ATOM 1502 C CA . PRO A 1 187 ? 9.125 12.481 -4.611 1.00 80.44 187 PRO A CA 1
ATOM 1503 C C . PRO A 1 187 ? 9.251 10.989 -4.958 1.00 80.44 187 PRO A C 1
ATOM 1505 O O . PRO A 1 187 ? 8.985 10.113 -4.130 1.00 80.44 187 PRO A O 1
ATOM 1508 N N . SER A 1 188 ? 9.657 10.676 -6.190 1.00 80.88 188 SER A N 1
ATOM 1509 C CA . SER A 1 188 ? 9.735 9.283 -6.660 1.00 80.88 188 SER A CA 1
ATOM 1510 C C . SER A 1 188 ? 10.735 8.452 -5.839 1.00 80.88 188 SER A C 1
ATOM 1512 O O . SER A 1 188 ? 10.529 7.262 -5.621 1.00 80.88 188 SER A O 1
ATOM 1514 N N . GLN A 1 189 ? 11.816 9.078 -5.359 1.00 80.69 189 GLN A N 1
ATOM 1515 C CA . GLN A 1 189 ? 12.924 8.412 -4.661 1.00 80.69 189 GLN A CA 1
ATOM 1516 C C . GLN A 1 189 ? 12.526 7.787 -3.305 1.00 80.69 189 GLN A C 1
ATOM 1518 O O . GLN A 1 189 ? 12.777 6.596 -3.124 1.00 80.69 189 GLN A O 1
ATOM 1523 N N . PRO A 1 190 ? 11.872 8.502 -2.364 1.00 81.25 190 PRO A N 1
ATOM 1524 C CA . PRO A 1 190 ? 11.322 7.896 -1.150 1.00 81.25 190 PRO A CA 1
ATOM 1525 C C . PRO A 1 190 ? 10.359 6.735 -1.423 1.00 81.25 190 PRO A C 1
ATOM 1527 O O . PRO A 1 190 ? 10.460 5.703 -0.763 1.00 81.25 190 PRO A O 1
ATOM 1530 N N . ILE A 1 191 ? 9.480 6.856 -2.428 1.00 80.81 191 ILE A N 1
ATOM 1531 C CA . ILE A 1 191 ? 8.563 5.769 -2.808 1.00 80.81 191 ILE A CA 1
ATOM 1532 C C . ILE A 1 191 ? 9.349 4.533 -3.262 1.00 80.81 191 ILE A C 1
ATOM 1534 O O . ILE A 1 191 ? 9.090 3.420 -2.804 1.00 80.81 191 ILE A O 1
ATOM 1538 N N . LEU A 1 192 ? 10.332 4.723 -4.143 1.00 80.19 192 LEU A N 1
ATOM 1539 C CA . LEU A 1 192 ? 11.177 3.641 -4.646 1.00 80.19 192 LEU A CA 1
ATOM 1540 C C . LEU A 1 192 ? 11.983 2.976 -3.528 1.00 80.19 192 LEU A C 1
ATOM 1542 O O . LEU A 1 192 ? 12.061 1.748 -3.478 1.00 80.19 192 LEU A O 1
ATOM 1546 N N . ARG A 1 193 ? 12.510 3.766 -2.585 1.00 81.94 193 ARG A N 1
ATOM 1547 C CA . ARG A 1 193 ? 13.196 3.248 -1.397 1.00 81.94 193 ARG A CA 1
ATOM 1548 C C . ARG A 1 193 ? 12.266 2.395 -0.535 1.00 81.94 193 ARG A C 1
ATOM 1550 O O . ARG A 1 193 ? 12.660 1.298 -0.157 1.00 81.94 193 ARG A O 1
ATOM 1557 N N . LEU A 1 194 ? 11.031 2.835 -0.285 1.00 79.12 194 LEU A N 1
ATOM 1558 C CA . LEU A 1 194 ? 10.045 2.043 0.462 1.00 79.12 194 LEU A CA 1
ATOM 1559 C C . LEU A 1 194 ? 9.749 0.707 -0.222 1.00 79.12 194 LEU A C 1
ATOM 1561 O O . LEU A 1 194 ? 9.804 -0.337 0.425 1.00 79.12 194 LEU A O 1
ATOM 1565 N N . LEU A 1 195 ? 9.496 0.727 -1.535 1.00 77.50 195 LEU A N 1
ATOM 1566 C CA . LEU A 1 195 ? 9.268 -0.486 -2.330 1.00 77.50 195 LEU A CA 1
ATOM 1567 C C . LEU A 1 195 ? 10.483 -1.431 -2.305 1.00 77.50 195 LEU A C 1
ATOM 1569 O O . LEU A 1 195 ? 10.326 -2.655 -2.315 1.00 77.50 195 LEU A O 1
ATOM 1573 N N . TYR A 1 196 ? 11.696 -0.874 -2.259 1.00 78.38 196 TYR A N 1
ATOM 1574 C CA . TYR A 1 196 ? 12.942 -1.631 -2.206 1.00 78.38 196 TYR A CA 1
ATOM 1575 C C . TYR A 1 196 ? 13.222 -2.240 -0.831 1.00 78.38 196 TYR A C 1
ATOM 1577 O O . TYR A 1 196 ? 13.548 -3.422 -0.753 1.00 78.38 196 TYR A O 1
ATOM 1585 N N . GLU A 1 197 ? 13.137 -1.455 0.238 1.00 79.25 197 GLU A N 1
ATOM 1586 C CA . GLU A 1 197 ? 13.602 -1.844 1.575 1.00 79.25 197 GLU A CA 1
ATOM 1587 C C . GLU A 1 197 ? 12.572 -2.675 2.342 1.00 79.25 197 GLU A C 1
ATOM 1589 O O . GLU A 1 197 ? 12.937 -3.480 3.198 1.00 79.25 197 GLU A O 1
ATOM 1594 N N . LYS A 1 198 ? 11.279 -2.502 2.050 1.00 75.81 198 LYS A N 1
ATOM 1595 C CA . LYS A 1 198 ? 10.201 -3.155 2.795 1.00 75.81 198 LYS A CA 1
ATOM 1596 C C . LYS A 1 198 ? 9.583 -4.279 1.966 1.00 75.81 198 LYS A C 1
ATOM 1598 O O . LYS A 1 198 ? 8.563 -4.126 1.290 1.00 75.81 198 LYS A O 1
ATOM 1603 N N . GLU A 1 199 ? 10.214 -5.450 2.032 1.00 68.12 199 GLU A N 1
ATOM 1604 C CA . GLU A 1 199 ? 9.699 -6.672 1.397 1.00 68.12 199 GLU A CA 1
ATOM 1605 C C . GLU A 1 199 ? 8.340 -7.101 1.955 1.00 68.12 199 GLU A C 1
ATOM 1607 O O . GLU A 1 199 ? 7.521 -7.639 1.219 1.00 68.12 199 GLU A O 1
ATOM 1612 N N . SER A 1 200 ? 8.073 -6.763 3.217 1.00 67.38 200 SER A N 1
ATOM 1613 C CA . SER A 1 200 ? 6.821 -7.043 3.918 1.00 67.38 200 SER A CA 1
ATOM 1614 C C . SER A 1 200 ? 5.694 -6.045 3.634 1.00 67.38 200 SER A C 1
ATOM 1616 O O . SER A 1 200 ? 4.671 -6.108 4.312 1.00 67.38 200 SER A O 1
ATOM 1618 N N . LEU A 1 201 ? 5.858 -5.091 2.704 1.00 71.12 201 LEU A N 1
ATOM 1619 C CA . LEU A 1 201 ? 4.747 -4.205 2.343 1.00 71.12 201 LEU A CA 1
ATOM 1620 C C . LEU A 1 201 ? 3.597 -5.037 1.753 1.00 71.12 201 LEU A C 1
ATOM 1622 O O . LEU A 1 201 ? 3.835 -5.779 0.795 1.00 71.12 201 LEU A O 1
ATOM 1626 N N . PRO A 1 202 ? 2.359 -4.872 2.250 1.00 70.00 202 PRO A N 1
ATOM 1627 C CA . PRO A 1 202 ? 1.181 -5.476 1.643 1.00 70.00 202 PRO A CA 1
ATOM 1628 C C . PRO A 1 202 ? 1.088 -5.194 0.138 1.00 70.00 202 PRO A C 1
ATOM 1630 O O . PRO A 1 202 ? 1.438 -4.112 -0.344 1.00 70.00 202 PRO A O 1
ATOM 1633 N N . THR A 1 203 ? 0.577 -6.159 -0.629 1.00 66.88 203 THR A N 1
ATOM 1634 C CA . THR A 1 203 ? 0.448 -6.046 -2.092 1.00 66.88 203 THR A CA 1
ATOM 1635 C C . THR A 1 203 ? -0.386 -4.835 -2.511 1.00 66.88 203 THR A C 1
ATOM 1637 O O . THR A 1 203 ? -0.033 -4.150 -3.472 1.00 66.88 203 THR A O 1
ATOM 1640 N N . SER A 1 204 ? -1.450 -4.521 -1.767 1.00 63.44 204 SER A N 1
ATOM 1641 C CA . SER A 1 204 ? -2.284 -3.332 -1.978 1.00 63.44 204 SER A CA 1
ATOM 1642 C C . SER A 1 204 ? -1.480 -2.032 -1.860 1.00 63.44 204 SER A C 1
ATOM 1644 O O . SER A 1 204 ? -1.669 -1.109 -2.652 1.00 63.44 204 SER A O 1
ATOM 1646 N N . TYR A 1 205 ? -0.521 -1.975 -0.935 1.00 75.81 205 TYR A N 1
ATOM 1647 C CA . TYR A 1 205 ? 0.310 -0.793 -0.699 1.00 75.81 205 TYR A CA 1
ATOM 1648 C C . TYR A 1 205 ? 1.311 -0.612 -1.829 1.00 75.81 205 TYR A C 1
ATOM 1650 O O . TYR A 1 205 ? 1.479 0.482 -2.365 1.00 75.81 205 TYR A O 1
ATOM 1658 N N . ARG A 1 206 ? 1.947 -1.715 -2.230 1.00 75.00 206 ARG A N 1
ATOM 1659 C CA . ARG A 1 206 ? 2.865 -1.741 -3.369 1.00 75.00 206 ARG A CA 1
ATOM 1660 C C . ARG A 1 206 ? 2.160 -1.310 -4.644 1.00 75.00 206 ARG A C 1
ATOM 1662 O O . ARG A 1 206 ? 2.708 -0.499 -5.386 1.00 75.00 206 ARG A O 1
ATOM 1669 N N . ALA A 1 207 ? 0.934 -1.781 -4.866 1.00 72.38 207 ALA A N 1
ATOM 1670 C CA . ALA A 1 207 ? 0.107 -1.366 -5.993 1.00 72.38 207 ALA A CA 1
ATOM 1671 C C . ALA A 1 207 ? -0.220 0.135 -5.949 1.00 72.38 207 ALA A C 1
ATOM 1673 O O . ALA A 1 207 ? -0.095 0.808 -6.971 1.00 72.38 207 ALA A O 1
ATOM 1674 N N . LEU A 1 208 ? -0.569 0.678 -4.778 1.00 77.56 208 LEU A N 1
ATOM 1675 C CA . LEU A 1 208 ? -0.870 2.102 -4.620 1.00 77.56 208 LEU A CA 1
ATOM 1676 C C . LEU A 1 208 ? 0.355 2.986 -4.909 1.00 77.56 208 LEU A C 1
ATOM 1678 O O . LEU A 1 208 ? 0.293 3.897 -5.737 1.00 77.56 208 LEU A O 1
ATOM 1682 N N . LEU A 1 209 ? 1.486 2.684 -4.268 1.00 81.75 209 LEU A N 1
ATOM 1683 C CA . LEU A 1 209 ? 2.756 3.382 -4.481 1.00 81.75 209 LEU A CA 1
ATOM 1684 C C . LEU A 1 209 ? 3.202 3.286 -5.942 1.00 81.75 209 LEU A C 1
ATOM 1686 O O . LEU A 1 209 ? 3.574 4.282 -6.559 1.00 81.75 209 LEU A O 1
ATOM 1690 N N . SER A 1 210 ? 3.075 2.104 -6.536 1.00 79.38 210 SER A N 1
ATOM 1691 C CA . SER A 1 210 ? 3.341 1.898 -7.957 1.00 79.38 210 SER A CA 1
ATOM 1692 C C . SER A 1 210 ? 2.486 2.749 -8.863 1.00 79.38 210 SER A C 1
ATOM 1694 O O . SER A 1 210 ? 2.981 3.284 -9.849 1.00 79.38 210 SER A O 1
ATOM 1696 N N . HIS A 1 211 ? 1.194 2.836 -8.560 1.00 79.06 211 HIS A N 1
ATOM 1697 C CA . HIS A 1 211 ? 0.269 3.617 -9.353 1.00 79.06 211 HIS A CA 1
ATOM 1698 C C . HIS A 1 211 ? 0.653 5.096 -9.313 1.00 79.06 211 HIS A C 1
ATOM 1700 O O . HIS A 1 211 ? 0.687 5.735 -10.359 1.00 79.06 211 HIS A O 1
ATOM 1706 N N . SER A 1 212 ? 1.066 5.606 -8.148 1.00 80.75 212 SER A N 1
ATOM 1707 C CA . SER A 1 212 ? 1.557 6.984 -8.040 1.00 80.75 212 SER A CA 1
ATOM 1708 C C . SER A 1 212 ? 2.832 7.254 -8.843 1.00 80.75 212 SER A C 1
ATOM 1710 O O . SER A 1 212 ? 2.990 8.341 -9.386 1.00 80.75 212 SER A O 1
ATOM 1712 N N . LEU A 1 213 ? 3.704 6.255 -9.012 1.00 78.88 213 LEU A N 1
ATOM 1713 C CA . LEU A 1 213 ? 4.878 6.358 -9.886 1.00 78.88 213 LEU A CA 1
ATOM 1714 C C . LEU A 1 213 ? 4.529 6.334 -11.386 1.00 78.88 213 LEU A C 1
ATOM 1716 O O . LEU A 1 213 ? 5.367 6.692 -12.211 1.00 78.88 213 LEU A O 1
ATOM 1720 N N . ARG A 1 214 ? 3.321 5.878 -11.745 1.00 74.69 214 ARG A N 1
ATOM 1721 C CA . ARG A 1 214 ? 2.815 5.829 -13.127 1.00 74.69 214 ARG A CA 1
ATOM 1722 C C . ARG A 1 214 ? 1.970 7.040 -13.504 1.00 74.69 214 ARG A C 1
ATOM 1724 O O . ARG A 1 214 ? 1.555 7.1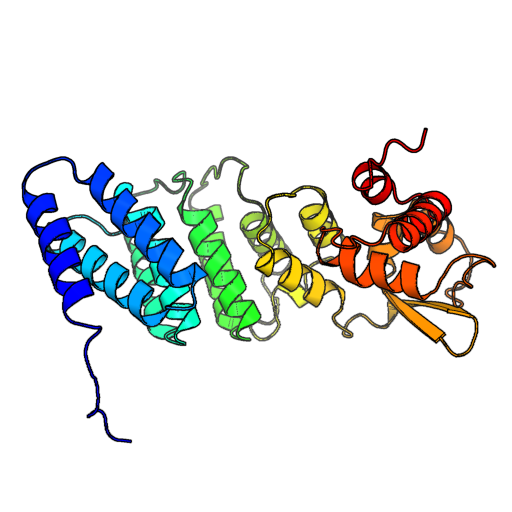20 -14.658 1.00 74.69 214 ARG A O 1
ATOM 1731 N N . ASP A 1 215 ? 1.678 7.931 -12.561 1.00 73.88 215 ASP A N 1
ATOM 1732 C CA . ASP A 1 215 ? 0.832 9.086 -12.828 1.00 73.88 215 ASP A CA 1
ATOM 1733 C C . ASP A 1 215 ? 1.465 9.990 -13.905 1.00 73.88 215 ASP A C 1
ATOM 1735 O O . ASP A 1 215 ? 2.595 10.469 -13.781 1.00 73.88 215 ASP A O 1
ATOM 1739 N N . SER A 1 216 ? 0.708 10.209 -14.982 1.00 57.62 216 SER A N 1
ATOM 1740 C CA . SER A 1 216 ? 1.077 10.991 -16.171 1.00 57.62 216 SER A CA 1
ATOM 1741 C C . SER A 1 216 ? 1.262 12.482 -15.889 1.00 57.62 216 SER A C 1
ATOM 1743 O O . SER A 1 216 ? 1.759 13.230 -16.725 1.00 57.62 216 SER A O 1
ATOM 1745 N N . SER A 1 217 ? 0.919 12.953 -14.688 1.00 66.38 217 SER A N 1
ATOM 1746 C CA . SER A 1 217 ? 1.225 14.328 -14.276 1.00 66.38 217 SER A CA 1
ATOM 1747 C C . SER A 1 217 ? 2.732 14.665 -14.353 1.00 66.38 217 SER A C 1
ATOM 1749 O O . SER A 1 217 ? 3.102 15.841 -14.368 1.00 66.38 217 SER A O 1
ATOM 1751 N N . ARG A 1 218 ? 3.606 13.651 -14.485 1.00 67.12 218 ARG A N 1
ATOM 1752 C CA . ARG A 1 218 ? 5.068 13.764 -14.634 1.00 67.12 218 ARG A CA 1
ATOM 1753 C C . ARG A 1 218 ? 5.602 13.348 -16.012 1.00 67.12 218 ARG A C 1
ATOM 1755 O O . ARG A 1 218 ? 6.728 12.868 -16.114 1.00 67.12 218 ARG A O 1
ATOM 1762 N N . ASP A 1 219 ? 4.842 13.574 -17.083 1.00 65.62 219 ASP A N 1
ATOM 1763 C CA . ASP A 1 219 ? 5.207 13.151 -18.449 1.00 65.62 219 ASP A CA 1
ATOM 1764 C C . ASP A 1 219 ? 6.627 13.556 -18.907 1.00 65.62 219 ASP A C 1
ATOM 1766 O O . ASP A 1 219 ? 7.266 12.829 -19.665 1.00 65.62 219 ASP A O 1
ATOM 1770 N N . HIS A 1 220 ? 7.171 14.671 -18.403 1.00 69.31 220 HIS A N 1
ATOM 1771 C CA . HIS A 1 220 ? 8.534 15.137 -18.710 1.00 69.31 220 HIS A CA 1
ATOM 1772 C C . HIS A 1 220 ? 9.660 14.222 -18.190 1.00 69.31 220 HIS A C 1
ATOM 1774 O O . HIS A 1 220 ? 10.820 14.410 -18.553 1.00 69.31 220 HIS A O 1
ATOM 1780 N N . LEU A 1 221 ? 9.340 13.244 -17.342 1.00 74.50 221 LEU A N 1
ATOM 1781 C CA . LEU A 1 221 ? 10.295 12.287 -16.786 1.00 74.50 221 LEU A CA 1
ATOM 1782 C C . LEU A 1 221 ? 10.182 10.904 -17.435 1.00 74.50 221 LEU A C 1
ATOM 1784 O O . LEU A 1 221 ? 10.936 10.000 -17.069 1.00 74.50 221 LEU 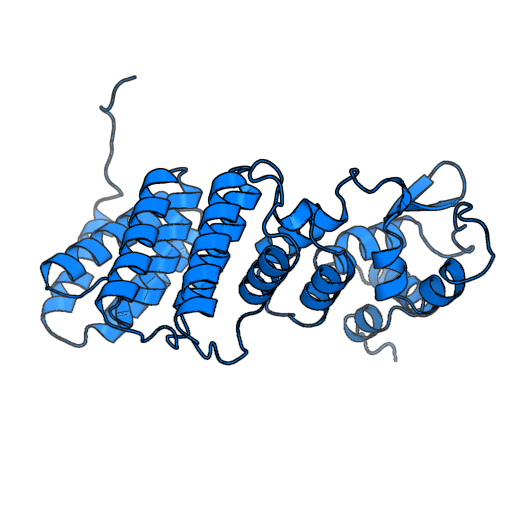A O 1
ATOM 1788 N N . LEU A 1 222 ? 9.283 10.717 -18.405 1.00 82.19 222 LEU A N 1
ATOM 1789 C CA . LEU A 1 222 ? 9.116 9.444 -19.096 1.00 82.19 222 LEU A CA 1
ATOM 1790 C C . LEU A 1 222 ? 10.234 9.216 -20.117 1.00 82.19 222 LEU A C 1
ATOM 1792 O O . LEU A 1 222 ? 10.378 9.931 -21.103 1.00 82.19 222 LEU A O 1
ATOM 1796 N N . THR A 1 223 ? 10.992 8.147 -19.906 1.00 85.00 223 THR A N 1
ATOM 1797 C CA . THR A 1 223 ? 11.927 7.598 -20.880 1.00 85.00 223 THR A CA 1
ATOM 1798 C C . THR A 1 223 ? 11.220 6.528 -21.705 1.00 85.00 223 THR A C 1
ATOM 1800 O O . THR A 1 223 ? 10.664 5.565 -21.171 1.00 85.00 223 THR A O 1
ATOM 1803 N N . LYS A 1 224 ? 11.267 6.682 -23.029 1.00 88.75 224 LYS A N 1
ATOM 1804 C CA . LYS A 1 224 ? 10.745 5.701 -23.981 1.00 88.75 224 LYS A CA 1
ATOM 1805 C C . LYS A 1 224 ? 11.797 4.617 -24.236 1.00 88.75 224 LYS A C 1
ATOM 1807 O O . LYS A 1 224 ? 12.841 4.905 -24.817 1.00 88.75 224 LYS A O 1
ATOM 1812 N N . LEU A 1 225 ? 11.513 3.382 -23.832 1.00 88.06 225 LEU A N 1
ATOM 1813 C CA . LEU A 1 225 ? 12.297 2.189 -24.160 1.00 88.06 225 LEU A CA 1
ATOM 1814 C C . LEU A 1 225 ? 11.645 1.472 -25.341 1.00 88.06 225 LEU A C 1
ATOM 1816 O O . LEU A 1 225 ? 10.467 1.130 -25.259 1.00 88.06 225 LEU A O 1
ATOM 1820 N N . GLY A 1 226 ? 12.354 1.224 -26.438 1.00 85.44 226 GLY A N 1
ATOM 1821 C CA . GLY A 1 226 ? 11.740 0.514 -27.563 1.00 85.44 226 GLY A CA 1
ATOM 1822 C C . GLY A 1 226 ? 12.484 0.605 -28.883 1.00 85.44 226 GLY A C 1
ATOM 1823 O O . GLY A 1 226 ? 13.269 1.525 -29.109 1.00 85.44 226 GLY A O 1
ATOM 1824 N N . ASN A 1 227 ? 12.150 -0.316 -29.788 1.00 79.19 227 ASN A N 1
ATOM 1825 C CA . ASN A 1 227 ? 12.593 -0.293 -31.178 1.00 79.19 227 ASN A CA 1
ATOM 1826 C C . ASN A 1 227 ? 11.372 -0.095 -32.090 1.00 79.19 227 ASN A C 1
ATOM 1828 O O . ASN A 1 227 ? 10.538 -0.984 -32.252 1.00 79.19 227 ASN A O 1
ATOM 1832 N N . G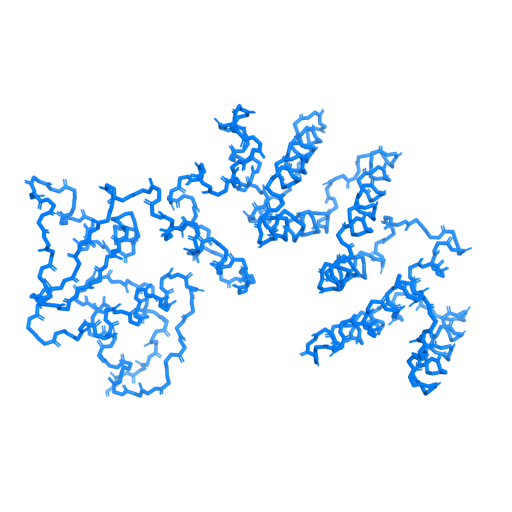LY A 1 228 ? 11.261 1.087 -32.700 1.00 79.44 228 GLY A N 1
ATOM 1833 C CA . GLY A 1 228 ? 10.216 1.378 -33.684 1.00 79.44 228 GLY A CA 1
ATOM 1834 C C . GLY A 1 228 ? 8.811 1.508 -33.082 1.00 79.44 228 GLY A C 1
ATOM 1835 O O . GLY A 1 228 ? 8.556 2.421 -32.296 1.00 79.44 228 GLY A O 1
ATOM 1836 N N . SER A 1 229 ? 7.886 0.641 -33.513 1.00 80.56 229 SER A N 1
ATOM 1837 C CA . SER A 1 229 ? 6.451 0.714 -33.188 1.00 80.56 229 SER A CA 1
ATOM 1838 C C . SER A 1 229 ? 6.090 0.176 -31.806 1.00 80.56 229 SER A C 1
ATOM 1840 O O . SER A 1 229 ? 5.010 0.487 -31.309 1.00 80.56 229 SER A O 1
ATOM 1842 N N . ILE A 1 230 ? 6.965 -0.622 -31.187 1.00 82.06 230 ILE A N 1
ATOM 1843 C CA . ILE A 1 230 ? 6.745 -1.153 -29.842 1.00 82.06 230 ILE A CA 1
ATOM 1844 C C . ILE A 1 230 ? 7.647 -0.392 -28.881 1.00 82.06 230 ILE A C 1
ATOM 1846 O O . ILE A 1 230 ? 8.873 -0.398 -29.011 1.00 82.06 230 ILE A O 1
ATOM 1850 N N . SER A 1 231 ? 7.024 0.280 -27.920 1.00 87.25 231 SER A N 1
ATOM 1851 C CA . SER A 1 231 ? 7.733 1.059 -26.921 1.00 87.25 231 SER A CA 1
ATOM 1852 C C . SER A 1 231 ? 7.014 1.066 -25.589 1.00 87.25 231 SER A C 1
ATOM 1854 O O . SER A 1 231 ? 5.786 1.084 -25.542 1.00 87.25 231 SER A O 1
ATOM 1856 N N . LEU A 1 232 ? 7.797 1.145 -24.527 1.00 87.75 232 LEU A N 1
ATOM 1857 C CA . LEU A 1 232 ? 7.359 1.240 -23.153 1.00 87.75 232 LEU A CA 1
ATOM 1858 C C . LEU A 1 232 ? 7.843 2.568 -22.574 1.00 87.75 232 LEU A C 1
ATOM 1860 O O . LEU A 1 232 ? 9.027 2.885 -22.652 1.00 87.75 232 LEU A O 1
ATOM 1864 N N . ASN A 1 233 ? 6.930 3.335 -21.990 1.00 86.88 233 ASN A N 1
ATOM 1865 C CA . ASN A 1 233 ? 7.276 4.567 -21.292 1.00 86.88 233 ASN A CA 1
ATOM 1866 C C . ASN A 1 233 ? 7.483 4.253 -19.813 1.00 86.88 233 ASN A C 1
ATOM 1868 O O . ASN A 1 233 ? 6.599 3.690 -19.167 1.00 86.88 233 ASN A O 1
ATOM 1872 N N . ILE A 1 234 ? 8.655 4.600 -19.290 1.00 85.38 234 ILE A N 1
ATOM 1873 C CA . ILE A 1 234 ? 9.029 4.349 -17.899 1.00 85.38 234 ILE A CA 1
ATOM 1874 C C . ILE A 1 234 ? 9.611 5.619 -17.318 1.00 85.38 234 ILE A C 1
ATOM 1876 O O . ILE A 1 234 ? 10.435 6.277 -17.946 1.00 85.38 234 ILE A O 1
ATOM 1880 N N . HIS A 1 235 ? 9.209 5.951 -16.100 1.00 84.62 235 HIS A N 1
ATOM 1881 C CA . HIS A 1 235 ? 9.755 7.097 -15.400 1.00 84.62 235 HIS A CA 1
ATOM 1882 C C . HIS A 1 235 ? 11.267 6.927 -15.172 1.00 84.62 235 HIS A C 1
ATOM 1884 O O . HIS A 1 235 ? 11.726 5.895 -14.676 1.00 84.62 235 HIS A O 1
ATOM 1890 N N . SER A 1 236 ? 12.041 7.951 -15.524 1.00 85.69 236 SER A N 1
ATOM 1891 C CA . SER A 1 236 ? 13.509 7.957 -15.462 1.00 85.69 236 SER A CA 1
ATOM 1892 C C . SER A 1 236 ? 14.026 7.630 -14.063 1.00 85.69 236 SER A C 1
ATOM 1894 O O . SER A 1 236 ? 14.958 6.848 -13.923 1.00 85.69 236 SER A O 1
ATOM 1896 N N . ASP A 1 237 ? 13.362 8.134 -13.021 1.00 83.00 237 ASP A N 1
ATOM 1897 C CA . ASP A 1 237 ? 13.724 7.842 -11.628 1.00 83.00 237 ASP A CA 1
ATOM 1898 C C . ASP A 1 237 ? 13.679 6.345 -11.299 1.00 83.00 237 ASP A C 1
ATOM 1900 O O . ASP A 1 237 ? 14.533 5.853 -10.567 1.00 83.00 237 ASP A O 1
ATOM 1904 N N . ILE A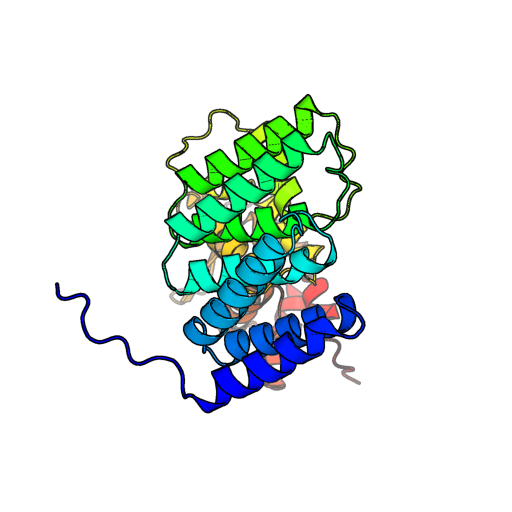 1 238 ? 12.708 5.611 -11.857 1.00 83.38 238 ILE A N 1
ATOM 1905 C CA . ILE A 1 238 ? 12.570 4.162 -11.657 1.00 83.38 238 ILE A CA 1
ATOM 1906 C C . ILE A 1 238 ? 13.738 3.452 -12.337 1.00 83.38 238 ILE A C 1
ATOM 1908 O O . ILE A 1 238 ? 14.364 2.576 -11.746 1.00 83.38 238 ILE A O 1
ATOM 1912 N N . LEU A 1 239 ? 14.048 3.850 -13.573 1.00 85.88 239 LEU A N 1
ATOM 1913 C CA . LEU A 1 239 ? 15.169 3.301 -14.328 1.00 85.88 239 LEU A CA 1
ATOM 1914 C C . LEU A 1 239 ? 16.486 3.502 -13.573 1.00 85.88 239 LEU A C 1
ATOM 1916 O O . LEU A 1 239 ? 17.202 2.535 -13.338 1.00 85.88 239 LEU A O 1
ATOM 1920 N N . ILE A 1 240 ? 16.766 4.734 -13.147 1.00 85.50 240 ILE A N 1
ATOM 1921 C CA . ILE A 1 240 ? 17.988 5.102 -12.421 1.00 85.50 240 ILE A CA 1
ATOM 1922 C C . ILE A 1 240 ? 18.091 4.335 -11.101 1.00 85.50 240 ILE A C 1
ATOM 1924 O O . ILE A 1 240 ? 19.140 3.776 -10.796 1.00 85.50 240 ILE A O 1
ATOM 1928 N N . PHE A 1 241 ? 17.003 4.272 -10.330 1.00 84.00 241 PHE A N 1
ATOM 1929 C CA . PHE A 1 241 ? 17.007 3.632 -9.017 1.00 84.00 241 PHE A CA 1
ATOM 1930 C C . PHE A 1 241 ? 17.349 2.139 -9.087 1.00 84.00 241 PHE A C 1
ATOM 1932 O O . PHE A 1 241 ? 18.092 1.624 -8.252 1.00 84.00 241 PHE A O 1
ATOM 1939 N N . TRP A 1 242 ? 16.820 1.435 -10.088 1.00 82.38 242 TRP A N 1
ATOM 1940 C CA . TRP A 1 242 ? 16.981 -0.013 -10.195 1.00 82.38 242 TRP A CA 1
ATOM 1941 C C . TRP A 1 242 ? 18.192 -0.458 -11.023 1.00 82.38 242 TRP A C 1
ATOM 1943 O O . TRP A 1 242 ? 18.504 -1.650 -11.035 1.00 82.38 242 TRP A O 1
ATOM 1953 N N . SER A 1 243 ? 18.869 0.456 -11.722 1.00 87.44 243 SER A N 1
ATOM 1954 C CA . SER A 1 243 ? 19.894 0.115 -12.707 1.00 87.44 243 SER A CA 1
ATOM 1955 C C . SER A 1 243 ? 20.992 1.170 -12.796 1.00 87.44 243 SER A C 1
ATOM 1957 O O . SER A 1 243 ? 20.782 2.295 -13.253 1.00 87.44 243 SER A O 1
ATOM 1959 N N . LYS A 1 244 ? 22.225 0.743 -12.495 1.00 83.62 244 LYS A N 1
ATOM 1960 C CA . LYS A 1 244 ? 23.432 1.555 -12.720 1.00 83.62 244 LYS A CA 1
ATOM 1961 C C . LYS A 1 244 ? 23.652 1.895 -14.194 1.00 83.62 244 LYS A C 1
ATOM 1963 O O . LYS A 1 244 ? 24.252 2.921 -14.503 1.00 83.62 244 LYS A O 1
ATOM 1968 N N . TYR A 1 245 ? 23.176 1.041 -15.104 1.00 89.00 245 TYR A N 1
ATOM 1969 C CA . TYR A 1 245 ? 23.213 1.325 -16.536 1.00 89.00 245 TYR A CA 1
ATOM 1970 C C . TYR A 1 245 ? 22.390 2.576 -16.849 1.00 89.00 245 TYR A C 1
ATOM 1972 O O . TYR A 1 245 ? 22.906 3.510 -17.462 1.00 89.00 245 TYR A O 1
ATOM 1980 N N . PHE A 1 246 ? 21.134 2.625 -16.395 1.00 87.94 246 PHE A N 1
ATOM 1981 C CA . PHE A 1 246 ? 20.274 3.777 -16.645 1.00 87.94 246 PHE A CA 1
ATOM 1982 C C . PHE A 1 246 ? 20.714 5.009 -15.853 1.00 87.94 246 PHE A C 1
ATOM 1984 O O . PHE A 1 246 ? 20.655 6.105 -16.400 1.00 87.94 246 PHE A O 1
ATOM 1991 N N . GLU A 1 247 ? 21.238 4.844 -14.635 1.00 87.31 247 GLU A N 1
ATOM 1992 C CA . GLU A 1 247 ? 21.896 5.923 -13.888 1.00 87.31 247 GLU A CA 1
ATOM 1993 C C . GLU A 1 247 ? 23.017 6.569 -14.711 1.00 87.31 247 GLU A C 1
ATOM 1995 O O . GLU A 1 247 ? 22.990 7.775 -14.954 1.00 87.31 247 GLU A O 1
ATOM 2000 N N . ALA A 1 248 ? 23.965 5.781 -15.225 1.00 85.88 248 ALA A N 1
ATOM 2001 C CA . ALA A 1 248 ? 25.054 6.289 -16.058 1.00 85.88 248 ALA A CA 1
ATOM 2002 C C . ALA A 1 248 ? 24.550 6.883 -17.386 1.00 85.88 248 ALA A C 1
ATOM 2004 O O . ALA A 1 248 ? 25.074 7.890 -17.867 1.00 85.88 248 ALA A O 1
ATOM 2005 N N . ARG A 1 249 ? 23.524 6.270 -17.989 1.00 84.44 249 ARG A N 1
ATOM 2006 C CA . ARG A 1 249 ? 22.978 6.689 -19.285 1.00 84.44 249 ARG A CA 1
ATOM 2007 C C . ARG A 1 249 ? 22.216 8.011 -19.200 1.00 84.44 249 ARG A C 1
ATOM 2009 O O . ARG A 1 249 ? 22.373 8.840 -20.092 1.00 84.44 249 ARG A O 1
ATOM 2016 N N . LEU A 1 250 ? 21.420 8.197 -18.149 1.00 84.44 250 LEU A N 1
ATOM 2017 C CA . LEU A 1 250 ? 20.539 9.352 -17.956 1.00 84.44 250 LEU A CA 1
ATOM 2018 C C . LEU A 1 250 ? 21.211 10.503 -17.187 1.00 84.44 250 LEU A C 1
ATOM 2020 O O . LEU A 1 250 ? 20.773 11.641 -17.312 1.00 84.44 250 LEU A O 1
ATOM 2024 N N . SER A 1 251 ? 22.293 10.247 -16.440 1.00 82.44 251 SER A N 1
ATOM 2025 C CA . SER A 1 251 ? 23.101 11.304 -15.796 1.00 82.44 251 SER A CA 1
ATOM 2026 C C . SER A 1 251 ? 24.051 12.038 -16.755 1.00 82.44 251 SER A C 1
ATOM 2028 O O . SER A 1 251 ? 24.629 13.066 -16.397 1.00 82.44 251 SER A O 1
ATOM 2030 N N . GLY A 1 252 ? 24.247 11.521 -17.972 1.00 71.75 252 GLY A N 1
ATOM 2031 C CA . GLY A 1 252 ? 25.151 12.095 -18.970 1.00 71.75 252 GLY A CA 1
ATOM 2032 C C . GLY A 1 252 ? 24.537 13.206 -19.836 1.00 71.75 252 GLY A C 1
ATOM 2033 O O . GLY A 1 252 ? 23.346 13.482 -19.798 1.00 71.75 252 GLY A O 1
ATOM 2034 N N . ARG A 1 253 ? 25.360 13.800 -20.716 1.00 57.06 253 ARG A N 1
ATOM 2035 C CA . ARG A 1 253 ? 24.949 14.788 -21.749 1.00 57.06 253 ARG A CA 1
ATOM 2036 C C . ARG A 1 253 ? 24.113 14.199 -22.898 1.00 57.06 253 ARG A C 1
ATOM 2038 O O . ARG A 1 253 ? 23.962 14.837 -23.938 1.00 57.06 253 ARG A O 1
ATOM 2045 N N . TRP A 1 254 ? 23.670 12.955 -22.779 1.00 57.34 254 TRP A N 1
ATOM 2046 C CA . TRP A 1 254 ? 22.963 12.279 -23.856 1.00 57.34 254 TRP A CA 1
ATOM 2047 C C . TRP A 1 254 ? 21.517 12.763 -23.827 1.00 57.34 254 TRP A C 1
ATOM 2049 O O . TRP A 1 254 ? 20.858 12.664 -22.795 1.00 57.34 254 TRP A O 1
ATOM 2059 N N . ASN A 1 255 ? 21.051 13.340 -24.939 1.00 56.53 255 ASN A N 1
ATOM 2060 C CA . ASN A 1 255 ? 19.656 13.748 -25.087 1.00 56.53 255 ASN A CA 1
ATOM 2061 C C . ASN A 1 255 ? 18.733 12.582 -24.706 1.00 56.53 255 ASN A C 1
ATOM 2063 O O . ASN A 1 255 ? 19.061 11.426 -24.984 1.00 56.53 255 ASN A O 1
ATOM 2067 N N . GLN A 1 256 ? 17.576 12.907 -24.122 1.00 63.47 256 GLN A N 1
ATOM 2068 C CA . GLN A 1 256 ? 16.473 11.991 -23.787 1.00 63.47 256 GLN A CA 1
ATOM 2069 C C . GLN A 1 256 ? 15.812 11.375 -25.042 1.00 63.47 256 GLN A C 1
ATOM 2071 O O . GLN A 1 256 ? 14.593 11.268 -25.149 1.00 63.47 256 GLN A O 1
ATOM 2076 N N . GLU A 1 257 ? 16.601 11.014 -26.049 1.00 67.62 257 GLU A N 1
ATOM 2077 C CA . GLU A 1 257 ? 16.128 10.217 -27.164 1.00 67.62 257 GLU A CA 1
ATOM 2078 C C . GLU A 1 257 ? 15.736 8.826 -26.662 1.00 67.62 257 GLU A C 1
ATOM 2080 O O . GLU A 1 257 ? 16.254 8.327 -25.659 1.00 67.62 257 GLU A O 1
ATOM 2085 N N . ALA A 1 258 ? 14.798 8.200 -27.374 1.00 77.44 258 ALA A N 1
ATOM 2086 C CA . ALA A 1 258 ? 14.332 6.862 -27.051 1.00 77.44 258 ALA A CA 1
ATOM 2087 C C . ALA A 1 258 ? 15.520 5.898 -26.906 1.00 77.44 258 ALA A C 1
ATOM 2089 O O . ALA A 1 258 ? 16.364 5.788 -27.803 1.00 77.44 258 ALA A O 1
ATOM 2090 N N . ILE A 1 259 ? 15.576 5.189 -25.779 1.00 83.50 259 ILE A N 1
ATOM 2091 C CA . ILE A 1 259 ? 16.605 4.182 -25.547 1.00 83.50 259 ILE A CA 1
ATOM 2092 C C . ILE A 1 259 ? 16.205 2.952 -26.355 1.00 83.50 259 ILE A C 1
ATOM 2094 O O . ILE A 1 259 ? 15.171 2.323 -26.104 1.00 83.50 259 ILE A O 1
ATOM 2098 N N . ARG A 1 260 ? 17.029 2.637 -27.354 1.00 85.25 260 ARG A N 1
ATOM 2099 C CA . ARG A 1 260 ? 16.865 1.430 -28.159 1.00 85.25 260 ARG A CA 1
ATOM 2100 C C . ARG A 1 260 ? 17.148 0.205 -27.308 1.00 85.25 260 ARG A C 1
ATOM 2102 O O . ARG A 1 260 ? 18.054 0.207 -26.476 1.00 85.25 260 ARG A O 1
ATOM 2109 N N . ILE A 1 261 ? 16.345 -0.823 -27.522 1.00 84.00 261 ILE A N 1
ATOM 2110 C CA . ILE A 1 261 ? 16.544 -2.122 -26.890 1.00 84.00 261 ILE A CA 1
ATOM 2111 C C . ILE A 1 261 ? 17.586 -2.857 -27.725 1.00 84.00 261 ILE A C 1
ATOM 2113 O O . ILE A 1 261 ? 17.448 -2.917 -28.947 1.00 84.00 261 ILE A O 1
ATOM 2117 N N . GLU A 1 262 ? 18.631 -3.365 -27.077 1.00 85.06 262 GLU A N 1
ATOM 2118 C CA . GLU A 1 262 ? 19.681 -4.119 -27.763 1.00 85.06 262 GLU A CA 1
ATOM 2119 C C . GLU A 1 262 ? 19.126 -5.392 -28.405 1.00 85.06 262 GLU A C 1
ATOM 2121 O O . GLU A 1 262 ? 18.192 -6.024 -27.893 1.00 85.06 262 GLU A O 1
ATOM 2126 N N . ASP A 1 263 ? 19.736 -5.779 -29.523 1.00 78.25 263 ASP A N 1
ATOM 2127 C CA . ASP A 1 263 ? 19.367 -6.990 -30.242 1.00 78.25 263 ASP A CA 1
ATOM 2128 C C . ASP A 1 263 ? 19.530 -8.218 -29.329 1.00 78.25 263 ASP A C 1
ATOM 2130 O O . ASP A 1 263 ? 20.586 -8.455 -28.744 1.00 78.25 263 ASP A O 1
ATOM 2134 N N . GLY A 1 264 ? 18.457 -9.002 -29.196 1.00 80.31 264 GLY A N 1
ATOM 2135 C CA . GLY A 1 264 ? 18.403 -10.180 -28.323 1.00 80.31 264 GLY A CA 1
ATOM 2136 C C . GLY A 1 264 ? 17.672 -9.969 -26.995 1.00 80.31 264 GLY A C 1
ATOM 2137 O O . GLY A 1 264 ? 17.342 -10.954 -26.336 1.00 80.31 264 GLY A O 1
ATOM 2138 N N . LEU A 1 265 ? 17.339 -8.728 -26.623 1.00 86.69 265 LEU A N 1
ATOM 2139 C CA . LEU A 1 265 ? 16.453 -8.461 -25.490 1.00 86.69 265 LEU A CA 1
ATOM 2140 C C . LEU A 1 265 ? 14.999 -8.333 -25.957 1.00 86.69 265 LEU A C 1
ATOM 2142 O O . LEU A 1 265 ? 14.677 -7.598 -26.891 1.00 86.69 265 LEU A O 1
ATOM 2146 N N . SER A 1 266 ? 14.094 -9.042 -25.283 1.00 88.19 266 SER A N 1
ATOM 2147 C CA . SER A 1 266 ? 12.665 -8.971 -25.583 1.00 88.19 266 SER A CA 1
ATOM 2148 C C . SER A 1 266 ? 12.031 -7.754 -24.909 1.00 88.19 266 SER A C 1
ATOM 2150 O O . SER A 1 266 ? 12.116 -7.593 -23.689 1.00 88.19 266 SER A O 1
ATOM 2152 N N . ILE A 1 267 ? 11.321 -6.927 -25.686 1.00 87.38 267 ILE A N 1
ATOM 2153 C CA . ILE A 1 267 ? 10.459 -5.874 -25.130 1.00 87.38 267 ILE A CA 1
ATOM 2154 C C . ILE A 1 267 ? 9.415 -6.463 -24.177 1.00 87.38 267 ILE A C 1
ATOM 2156 O O . ILE A 1 267 ? 9.094 -5.828 -23.183 1.00 87.38 267 ILE A O 1
ATOM 2160 N N . GLU A 1 268 ? 8.942 -7.689 -24.418 1.00 89.50 268 GLU A N 1
ATOM 2161 C CA . GLU A 1 268 ? 8.011 -8.377 -23.519 1.00 89.50 268 GLU A CA 1
ATOM 2162 C C . GLU A 1 268 ? 8.653 -8.646 -22.151 1.00 89.50 268 GLU A C 1
ATOM 2164 O O . GLU A 1 268 ? 8.027 -8.393 -21.124 1.00 89.50 268 GLU A O 1
ATOM 2169 N N . SER A 1 269 ? 9.919 -9.079 -22.123 1.00 89.69 269 SER A N 1
ATOM 2170 C CA . SER A 1 269 ? 10.682 -9.256 -20.880 1.00 89.69 269 SER A CA 1
ATOM 2171 C C . SER A 1 269 ? 10.897 -7.937 -20.153 1.00 89.69 269 SER A C 1
ATOM 2173 O O . SER A 1 269 ? 10.681 -7.854 -18.946 1.00 89.69 269 SER A O 1
ATOM 2175 N N . ILE A 1 270 ? 11.252 -6.874 -20.878 1.00 88.12 270 ILE A N 1
ATOM 2176 C CA . ILE A 1 270 ? 11.377 -5.533 -20.293 1.00 88.12 270 ILE A CA 1
ATOM 2177 C C . ILE A 1 270 ? 10.024 -5.096 -19.722 1.00 88.12 270 ILE A C 1
ATOM 2179 O O . ILE A 1 270 ? 9.947 -4.690 -18.566 1.00 88.12 270 ILE A O 1
ATOM 2183 N N . THR A 1 271 ? 8.930 -5.243 -20.467 1.00 88.12 271 THR A N 1
ATOM 2184 C CA . THR A 1 271 ? 7.588 -4.948 -19.964 1.00 88.12 271 THR A CA 1
ATOM 2185 C C . THR A 1 271 ? 7.283 -5.757 -18.714 1.00 88.12 271 THR A C 1
ATOM 2187 O O . THR A 1 271 ? 6.854 -5.164 -17.732 1.00 88.12 271 THR A O 1
ATOM 2190 N N . ARG A 1 272 ? 7.541 -7.062 -18.678 1.00 89.62 272 ARG A N 1
ATOM 2191 C CA . ARG A 1 272 ? 7.270 -7.909 -17.508 1.00 89.62 272 ARG A CA 1
ATOM 2192 C C . ARG A 1 272 ? 8.101 -7.513 -16.286 1.00 89.62 272 ARG A C 1
ATOM 2194 O O . ARG A 1 272 ? 7.546 -7.373 -15.199 1.00 89.62 272 ARG A O 1
ATOM 2201 N N . ILE A 1 273 ? 9.394 -7.249 -16.458 1.00 88.25 273 ILE A N 1
ATOM 2202 C CA . ILE A 1 273 ? 10.273 -6.790 -15.374 1.00 88.25 273 ILE A CA 1
ATOM 2203 C C . ILE A 1 273 ? 9.808 -5.440 -14.844 1.00 88.25 273 ILE A C 1
ATOM 2205 O O . ILE A 1 273 ? 9.616 -5.261 -13.644 1.00 88.25 273 ILE A O 1
ATOM 2209 N N . PHE A 1 274 ? 9.601 -4.478 -15.733 1.00 82.81 274 PHE A N 1
ATOM 2210 C CA . PHE A 1 274 ? 9.319 -3.124 -15.302 1.00 82.81 274 PHE A CA 1
ATOM 2211 C C . PHE A 1 274 ? 7.887 -2.975 -14.812 1.00 82.81 274 PHE A C 1
ATOM 2213 O O . PHE A 1 274 ? 7.690 -2.398 -13.754 1.00 82.81 274 PHE A O 1
ATOM 2220 N N . THR A 1 275 ? 6.893 -3.520 -15.520 1.00 77.88 275 THR A N 1
ATOM 2221 C CA . THR A 1 275 ? 5.474 -3.431 -15.128 1.00 77.88 275 THR A CA 1
ATOM 2222 C C . THR A 1 275 ? 5.114 -4.364 -13.975 1.00 77.88 275 THR A C 1
ATOM 2224 O O . THR A 1 275 ? 4.300 -3.983 -13.133 1.00 77.88 275 THR A O 1
ATOM 2227 N N . GLY A 1 276 ? 5.728 -5.548 -13.928 1.00 78.88 276 GLY A N 1
ATOM 2228 C CA . GLY A 1 276 ? 5.533 -6.559 -12.897 1.00 78.88 276 GLY A CA 1
ATOM 2229 C C . GLY A 1 276 ? 6.463 -6.330 -11.716 1.00 78.88 276 GLY A C 1
ATOM 2230 O O . GLY A 1 276 ? 6.019 -5.845 -10.680 1.00 78.88 276 GLY A O 1
ATOM 2231 N N . PHE A 1 277 ? 7.752 -6.631 -11.867 1.00 82.12 277 PHE A N 1
ATOM 2232 C CA . PHE A 1 277 ? 8.700 -6.648 -10.750 1.00 82.12 277 PHE A CA 1
ATOM 2233 C C . PHE A 1 277 ? 8.972 -5.271 -10.130 1.00 82.12 277 PHE A C 1
ATOM 2235 O O . PHE A 1 277 ? 8.923 -5.155 -8.912 1.00 82.12 277 PHE A O 1
ATOM 2242 N N . PHE A 1 278 ? 9.220 -4.211 -10.903 1.00 78.31 278 PHE A N 1
ATOM 2243 C CA . PHE A 1 278 ? 9.604 -2.916 -10.304 1.00 78.31 278 PHE A CA 1
ATOM 2244 C C . PHE A 1 278 ? 8.471 -2.149 -9.651 1.00 78.31 278 PHE A C 1
ATOM 2246 O O . PHE A 1 278 ? 8.698 -1.460 -8.660 1.00 78.31 278 PHE A O 1
ATOM 2253 N N . TYR A 1 279 ? 7.261 -2.277 -10.180 1.00 71.62 279 TYR A N 1
ATOM 2254 C CA . TYR A 1 279 ? 6.096 -1.704 -9.527 1.00 71.62 279 TYR A CA 1
ATOM 2255 C C . TYR A 1 279 ? 5.658 -2.610 -8.365 1.00 71.62 279 TYR A C 1
ATOM 2257 O O . TYR A 1 279 ? 5.661 -2.204 -7.206 1.00 71.62 279 TYR A O 1
ATOM 2265 N N . SER A 1 280 ? 5.375 -3.890 -8.609 1.00 68.50 280 SER A N 1
ATOM 2266 C CA . SER A 1 280 ? 4.843 -4.740 -7.534 1.00 68.50 280 SER A CA 1
ATOM 2267 C C . SER A 1 280 ? 5.881 -5.156 -6.483 1.00 68.50 280 SER A C 1
ATOM 2269 O O . SER A 1 280 ? 5.507 -5.659 -5.426 1.00 68.50 280 SER A O 1
ATOM 2271 N N . GLY A 1 281 ? 7.178 -5.011 -6.764 1.00 68.56 281 GLY A N 1
ATOM 2272 C CA . GLY A 1 281 ? 8.268 -5.549 -5.948 1.00 68.56 281 GLY A CA 1
ATOM 2273 C C . GLY A 1 281 ? 8.268 -7.081 -5.847 1.00 68.56 281 GLY A C 1
ATOM 2274 O O . GLY A 1 281 ? 8.956 -7.620 -4.979 1.00 68.56 281 GLY A O 1
ATOM 2275 N N . LEU A 1 282 ? 7.447 -7.778 -6.642 1.00 72.06 282 LEU A N 1
ATOM 2276 C CA . LEU A 1 282 ? 7.312 -9.233 -6.672 1.00 72.06 282 LEU A CA 1
ATOM 2277 C C . LEU A 1 282 ? 7.558 -9.730 -8.093 1.00 72.06 282 LEU A C 1
ATOM 2279 O O . LEU A 1 282 ? 7.041 -9.181 -9.064 1.00 72.06 282 LEU A O 1
ATOM 2283 N N . TYR A 1 283 ? 8.355 -10.786 -8.211 1.00 82.75 283 TYR A N 1
ATOM 2284 C CA . TYR A 1 283 ? 8.549 -11.489 -9.470 1.00 82.75 283 TYR A CA 1
ATOM 2285 C C . TYR A 1 283 ? 7.697 -12.759 -9.447 1.00 82.75 283 TYR A C 1
ATOM 2287 O O . TYR A 1 283 ? 7.902 -13.616 -8.592 1.00 82.75 283 TYR A O 1
ATOM 2295 N N . THR A 1 284 ? 6.713 -12.857 -10.342 1.00 82.50 284 THR A N 1
ATOM 2296 C CA . THR A 1 284 ? 5.692 -13.923 -10.322 1.00 82.50 284 THR A CA 1
ATOM 2297 C C . THR A 1 284 ? 5.724 -14.838 -11.544 1.00 82.50 284 THR A C 1
ATOM 2299 O O . THR A 1 284 ? 4.888 -15.731 -11.657 1.00 82.50 284 THR A O 1
ATOM 2302 N N . GLU A 1 285 ? 6.655 -14.630 -12.476 1.00 90.88 285 GLU A N 1
ATOM 2303 C CA . GLU A 1 285 ? 6.769 -15.479 -13.662 1.00 90.88 285 GLU A CA 1
ATOM 2304 C C . GLU A 1 285 ? 7.258 -16.873 -13.266 1.00 90.88 285 GLU A C 1
ATOM 2306 O O . GLU A 1 285 ? 8.183 -17.018 -12.467 1.00 90.88 285 GLU A O 1
ATOM 2311 N N . THR A 1 286 ? 6.625 -17.892 -13.838 1.00 89.81 286 THR A N 1
ATOM 2312 C CA . THR A 1 286 ? 6.871 -19.306 -13.515 1.00 89.81 286 THR A CA 1
ATOM 2313 C C . THR A 1 286 ? 7.443 -20.080 -14.697 1.00 89.81 286 THR A C 1
ATOM 2315 O O . THR A 1 286 ? 7.997 -21.161 -14.504 1.00 89.81 286 THR A O 1
ATOM 2318 N N . ASP A 1 287 ? 7.352 -19.535 -15.914 1.00 92.62 287 ASP A N 1
ATOM 2319 C CA . ASP A 1 287 ? 7.937 -20.142 -17.103 1.00 92.62 287 ASP A CA 1
ATOM 2320 C C . ASP A 1 287 ? 9.468 -19.992 -17.103 1.00 92.62 287 ASP A C 1
ATOM 2322 O O . ASP A 1 287 ? 10.014 -18.889 -17.063 1.00 92.62 287 ASP A O 1
ATOM 2326 N N . CYS A 1 288 ? 10.159 -21.128 -17.177 1.00 90.88 288 CYS A N 1
ATOM 2327 C CA . CYS A 1 288 ? 11.616 -21.227 -17.105 1.00 90.88 288 CYS A CA 1
ATOM 2328 C C . CYS A 1 288 ? 12.335 -20.470 -18.239 1.00 90.88 288 CYS A C 1
ATOM 2330 O O . CYS A 1 288 ? 13.365 -19.835 -18.009 1.00 90.88 288 CYS A O 1
ATOM 2332 N N . GLU A 1 289 ? 11.800 -20.487 -19.462 1.00 91.19 289 GLU A N 1
ATOM 2333 C CA . GLU A 1 289 ? 12.417 -19.785 -20.591 1.00 91.19 289 GLU A CA 1
ATOM 2334 C C . GLU A 1 289 ? 12.208 -18.274 -20.478 1.00 91.19 289 GLU A C 1
ATOM 2336 O O . GLU A 1 289 ? 13.136 -17.496 -20.714 1.00 91.19 289 GLU A O 1
ATOM 2341 N N . LYS A 1 290 ? 11.028 -17.840 -20.021 1.00 92.31 290 LYS A N 1
ATOM 2342 C CA . LYS A 1 290 ? 10.772 -16.423 -19.724 1.00 92.31 290 LYS A CA 1
ATOM 2343 C C . LYS A 1 290 ? 11.639 -15.914 -18.574 1.00 92.31 290 LYS A C 1
ATOM 2345 O O . LYS A 1 290 ? 12.180 -14.816 -18.672 1.00 92.31 290 LYS A O 1
ATOM 2350 N N . GLN A 1 291 ? 11.850 -16.724 -17.537 1.00 91.69 291 GLN A N 1
ATOM 2351 C CA . GLN A 1 291 ? 12.771 -16.417 -16.439 1.00 91.69 291 GLN A CA 1
ATOM 2352 C C . GLN A 1 291 ? 14.212 -16.224 -16.917 1.00 91.69 291 GLN A C 1
ATOM 2354 O O . GLN A 1 291 ? 14.870 -15.276 -16.492 1.00 91.69 291 GLN A O 1
ATOM 2359 N N . LYS A 1 292 ? 14.703 -17.071 -17.832 1.00 90.12 292 LYS A N 1
ATOM 2360 C CA . LYS A 1 292 ? 16.035 -16.898 -18.442 1.00 90.12 292 LYS A CA 1
ATOM 2361 C C . LYS A 1 292 ? 16.138 -15.592 -19.224 1.00 90.12 292 LYS A C 1
ATOM 2363 O O . LYS A 1 292 ? 17.135 -14.883 -19.096 1.00 90.12 292 LYS A O 1
ATOM 2368 N N . GLN A 1 293 ? 15.118 -15.265 -20.018 1.00 91.25 293 GLN A N 1
ATOM 2369 C CA . GLN A 1 293 ? 15.082 -14.006 -20.766 1.00 91.25 293 GLN A CA 1
ATOM 2370 C C . GLN A 1 293 ? 15.066 -12.800 -19.821 1.00 91.25 293 GLN A C 1
ATOM 2372 O O . GLN A 1 293 ? 15.809 -11.841 -20.025 1.00 91.25 293 GLN A O 1
ATOM 2377 N N . ASP A 1 294 ? 14.274 -12.865 -18.752 1.00 91.69 294 ASP A N 1
ATOM 2378 C CA . ASP A 1 294 ? 14.193 -11.795 -17.764 1.00 91.69 294 ASP A CA 1
ATOM 2379 C C . ASP A 1 294 ? 15.505 -11.647 -16.979 1.00 91.69 294 ASP A C 1
ATOM 2381 O O . ASP A 1 294 ? 15.952 -10.529 -16.721 1.00 91.69 294 ASP A O 1
ATOM 2385 N N . PHE A 1 295 ? 16.174 -12.759 -16.662 1.00 90.25 295 PHE A N 1
ATOM 2386 C CA . PHE A 1 295 ? 17.508 -12.746 -16.067 1.00 90.25 295 PHE A CA 1
ATOM 2387 C C . PHE A 1 295 ? 18.532 -12.089 -16.996 1.00 90.25 295 PHE A C 1
ATOM 2389 O O . PHE A 1 295 ? 19.309 -11.254 -16.541 1.00 90.25 295 PHE A O 1
ATOM 2396 N N . ALA A 1 296 ? 18.519 -12.413 -18.293 1.00 90.44 296 ALA A N 1
ATOM 2397 C CA . ALA A 1 296 ? 19.419 -11.804 -19.271 1.00 90.44 296 ALA A CA 1
ATOM 2398 C C . ALA A 1 296 ? 19.209 -10.283 -19.371 1.00 90.44 296 ALA A C 1
ATOM 2400 O O . ALA A 1 296 ? 20.178 -9.525 -19.380 1.00 90.44 296 ALA A O 1
ATOM 2401 N N . VAL A 1 297 ? 17.952 -9.824 -19.361 1.00 90.56 297 VAL A N 1
ATOM 2402 C CA . VAL A 1 297 ? 17.618 -8.391 -19.289 1.00 90.56 297 VAL A CA 1
ATOM 2403 C C . VAL A 1 297 ? 18.130 -7.769 -17.983 1.00 90.56 297 VAL A C 1
ATOM 2405 O O . VAL A 1 297 ? 18.713 -6.683 -18.001 1.00 90.56 297 VAL A O 1
ATOM 2408 N N . ALA A 1 298 ? 17.934 -8.447 -16.848 1.00 89.62 298 ALA A N 1
ATOM 2409 C CA . ALA A 1 298 ? 18.383 -7.978 -15.540 1.00 89.62 298 ALA A CA 1
ATOM 2410 C C . ALA A 1 298 ? 19.908 -7.862 -15.451 1.00 89.62 298 ALA A C 1
ATOM 2412 O O . ALA A 1 298 ? 20.417 -6.888 -14.900 1.00 89.62 298 ALA A O 1
ATOM 2413 N N . ASP A 1 299 ? 20.638 -8.838 -15.987 1.00 89.50 299 ASP A N 1
ATOM 2414 C CA . ASP A 1 299 ? 22.097 -8.830 -16.024 1.00 89.50 299 ASP A CA 1
ATOM 2415 C C . ASP A 1 299 ? 22.614 -7.717 -16.936 1.00 89.50 299 ASP A C 1
ATOM 2417 O O . ASP A 1 299 ? 23.432 -6.907 -16.498 1.00 89.50 299 ASP A O 1
ATOM 2421 N N . PHE A 1 300 ? 22.043 -7.593 -18.139 1.00 89.81 300 PHE A N 1
ATOM 2422 C CA . PHE A 1 300 ? 22.411 -6.556 -19.100 1.00 89.81 300 PHE A CA 1
ATOM 2423 C C . PHE A 1 300 ? 22.247 -5.142 -18.525 1.00 89.81 300 PHE A C 1
ATOM 2425 O O . PHE A 1 300 ? 23.171 -4.330 -18.576 1.00 89.81 300 PHE A O 1
ATOM 2432 N N . TYR A 1 301 ? 21.091 -4.844 -17.926 1.00 89.06 301 TYR A N 1
ATOM 2433 C CA . TYR A 1 301 ? 20.837 -3.533 -17.325 1.00 89.06 301 TYR A CA 1
ATOM 2434 C C . TYR A 1 301 ? 21.395 -3.397 -15.898 1.00 89.06 301 TYR A C 1
ATOM 2436 O O . TYR A 1 301 ? 21.216 -2.354 -15.274 1.00 89.06 301 TYR A O 1
ATOM 2444 N N . GLY A 1 302 ? 22.077 -4.401 -15.344 1.00 87.44 302 GLY A N 1
ATOM 2445 C CA . GLY A 1 302 ? 22.649 -4.323 -13.997 1.00 87.44 302 GLY A CA 1
ATOM 2446 C C . GLY A 1 302 ? 21.606 -4.171 -12.879 1.00 87.44 302 GLY A C 1
ATOM 2447 O O . GLY A 1 302 ? 21.826 -3.425 -11.925 1.00 87.44 302 GLY A O 1
ATOM 2448 N N . ILE A 1 303 ? 20.470 -4.861 -12.997 1.00 86.81 303 ILE A N 1
ATOM 2449 C CA . ILE A 1 303 ? 19.363 -4.871 -12.032 1.00 86.81 303 ILE A CA 1
ATOM 2450 C C . ILE A 1 303 ? 19.637 -5.927 -10.949 1.00 86.81 303 ILE A C 1
ATOM 2452 O O . ILE A 1 303 ? 19.158 -7.064 -11.000 1.00 86.81 303 ILE A O 1
ATOM 2456 N N . THR A 1 304 ? 20.425 -5.559 -9.938 1.00 83.75 304 THR A N 1
ATOM 2457 C CA . THR A 1 304 ? 20.930 -6.497 -8.917 1.00 83.75 304 THR A CA 1
ATOM 2458 C C . THR A 1 304 ? 19.826 -7.213 -8.135 1.00 83.75 304 THR A C 1
ATOM 2460 O O . THR A 1 304 ? 19.918 -8.419 -7.925 1.00 83.75 304 THR A O 1
ATOM 2463 N N . LYS A 1 305 ? 18.754 -6.518 -7.725 1.00 79.75 305 LYS A N 1
ATOM 2464 C CA . LYS A 1 305 ? 17.703 -7.138 -6.892 1.00 79.75 305 LYS A CA 1
ATOM 2465 C C . LYS A 1 305 ? 16.939 -8.239 -7.628 1.00 79.75 305 LYS A C 1
ATOM 2467 O O . LYS A 1 305 ? 16.621 -9.266 -7.031 1.00 79.75 305 LYS A O 1
ATOM 2472 N N . LEU A 1 306 ? 16.670 -8.045 -8.921 1.00 81.88 306 LEU A N 1
ATOM 2473 C CA . LEU A 1 306 ? 16.001 -9.059 -9.733 1.00 81.88 306 LEU A CA 1
ATOM 2474 C C . LEU A 1 306 ? 16.890 -10.296 -9.892 1.00 81.88 306 LEU A C 1
ATOM 2476 O O . LEU A 1 306 ? 16.403 -11.408 -9.736 1.00 81.88 306 LEU A O 1
ATOM 2480 N N . ARG A 1 307 ? 18.202 -10.111 -10.093 1.00 81.69 307 ARG A N 1
ATOM 2481 C CA . ARG A 1 307 ? 19.166 -11.224 -10.140 1.00 81.69 307 ARG A CA 1
ATOM 2482 C C . ARG A 1 307 ? 19.151 -12.055 -8.859 1.00 81.69 307 ARG A C 1
ATOM 2484 O O . ARG A 1 307 ? 19.114 -13.275 -8.941 1.00 81.69 307 ARG A O 1
ATOM 2491 N N . THR A 1 308 ? 19.140 -11.404 -7.695 1.00 83.00 308 THR A N 1
ATOM 2492 C CA . THR A 1 308 ? 19.055 -12.095 -6.398 1.00 83.00 308 THR A CA 1
ATOM 2493 C C . THR A 1 308 ? 17.708 -12.790 -6.200 1.00 83.00 308 THR A C 1
ATOM 2495 O O . THR A 1 308 ? 17.652 -13.832 -5.564 1.00 83.00 308 THR A O 1
ATOM 2498 N N . SER A 1 309 ? 16.622 -12.232 -6.739 1.00 79.00 309 SER A N 1
ATOM 2499 C CA . SER A 1 309 ? 15.279 -12.825 -6.632 1.00 79.00 309 SER A CA 1
ATOM 2500 C C . SER A 1 309 ? 15.118 -14.047 -7.543 1.00 79.00 309 SER A C 1
ATOM 2502 O O . SER A 1 309 ? 14.454 -15.012 -7.186 1.00 79.00 309 SER A O 1
ATOM 2504 N N . LEU A 1 310 ? 15.776 -14.029 -8.702 1.00 80.81 310 LEU A N 1
ATOM 2505 C CA . LEU A 1 310 ? 15.847 -15.121 -9.669 1.00 80.81 310 LEU A CA 1
ATOM 2506 C C . LEU A 1 310 ? 16.933 -16.137 -9.300 1.00 80.81 310 LEU A C 1
ATOM 2508 O O . LEU A 1 310 ? 17.610 -16.607 -10.207 1.00 80.81 310 LEU A O 1
ATOM 2512 N N . ASN A 1 311 ? 17.146 -16.439 -8.010 1.00 63.88 311 ASN A N 1
ATOM 2513 C CA . ASN A 1 311 ? 18.208 -17.325 -7.504 1.00 63.88 311 ASN A CA 1
ATOM 2514 C C . ASN A 1 311 ? 18.012 -18.791 -7.948 1.00 63.88 311 ASN A C 1
ATOM 2516 O O . ASN A 1 311 ? 17.811 -19.706 -7.154 1.00 63.88 311 ASN A O 1
ATOM 2520 N N . ILE A 1 312 ? 18.019 -18.994 -9.254 1.00 62.62 312 ILE A N 1
ATOM 2521 C CA . ILE A 1 312 ? 18.039 -20.252 -9.950 1.00 62.62 312 ILE A CA 1
ATOM 2522 C C . ILE A 1 312 ? 19.524 -20.591 -10.010 1.00 62.62 312 ILE A C 1
ATOM 2524 O O . ILE A 1 312 ? 20.311 -19.872 -10.632 1.00 62.62 312 ILE A O 1
ATOM 2528 N N . GLU A 1 313 ? 19.924 -21.651 -9.310 1.00 48.75 313 GLU A N 1
ATOM 2529 C CA . GLU A 1 313 ? 21.245 -22.252 -9.480 1.00 48.75 313 GLU A CA 1
ATOM 2530 C C . GLU A 1 313 ? 21.352 -22.789 -10.917 1.00 48.75 313 GLU A C 1
ATOM 2532 O O . GLU A 1 313 ? 21.119 -23.968 -11.179 1.00 48.75 313 GLU A O 1
ATOM 2537 N N . TRP A 1 314 ? 21.675 -21.923 -11.876 1.00 56.56 314 TRP A N 1
ATOM 2538 C CA . TRP A 1 314 ? 22.061 -22.330 -13.222 1.00 56.56 314 TRP A CA 1
ATOM 2539 C C . TRP A 1 314 ? 23.482 -22.901 -13.147 1.00 56.56 314 TRP A C 1
ATOM 2541 O O . TRP A 1 314 ? 24.464 -22.190 -13.364 1.00 56.56 314 TRP A O 1
ATOM 2551 N N . LYS A 1 315 ? 23.585 -24.166 -12.734 1.00 47.22 315 LYS A N 1
ATOM 2552 C CA . LYS A 1 315 ? 24.781 -24.986 -12.954 1.00 47.22 315 LYS A CA 1
ATOM 2553 C C . LYS A 1 315 ? 24.869 -25.428 -14.407 1.00 47.22 315 LYS A C 1
ATOM 2555 O O . LYS A 1 315 ? 23.806 -25.749 -14.985 1.00 47.22 315 LYS A O 1
#

Foldseek 3Di:
DDPPDDDDDDVVLVVVLCVLVVVCVPDDVLVSLVVLLVVLVVCVVVVVLVSSLVSLVVVVVVCVVVVNQCPHPSNLSSLLSNLVSCLSVVVNVVSVVSVVSVVVVCVVVPDPPLPLRNLVSLQVNLLSCLVVLVQLVSLVSLVSVLCCCVVVVHCNPDDHQVSVQSSVLCVVCVPPPSNDHSLLSRDLVSLLVSLVPCPPPDQSSLLSSLVSQVDCVPVVQWQWEEDPPDTDTHGLSLLLSQFPQSVVVVVDPDPSDHHYDDPLQDPVLVCCCVVPCSSRVDRDDDDPVSLVSNCVVCVVRVRVVSVVVSPDPPD

InterPro domains:
  IPR011333 SKP1/BTB/POZ domain superfamily [G3DSA:3.30.710.10] (202-313)

Radius of gyration: 23.72 Å; chains: 1; bounding box: 62×49×66 Å

pLDDT: mean 74.56, std 12.9, range [28.25, 92.62]

Secondary structure (DSSP, 8-state):
--------S-HHHHHHHHHHHHHTTTS-HHHHHHHHHHHHHHHHHTT-HHHHHHHHHHHHHHHHHTT--TT-GGGHHHHHHHHHHHHHTT-HHHHHHHHHHHHHHHHHTT--TT-TTHHHHHHHHHHHHHHTT-HHHHHHHHHHHHHHHHHTT----S--SHHHHHHHHHHH-TTS-TTS-HHHHS-HHHHHHHHHH-TT--HHHHHHHHHHHT-GGGGGGEEEEEETTEEEEEEHHHHHHH-HHHHHHHSSS-----BPPPTT--HHHHHIIIIIIIHHS------HHHHHHHHHHHHHTT-HHHHHHT-----

Sequence (315 aa):
MDESNYQPANGRGRQELERLLESFILEMPDVKLVAVQQKADLYMDNGQHTEARQLLEETVNLSRQRGMTITAACLQPLLDLWVQALQTDGRHALARQIVDEILESFKQTGNKADEPWLAPCIEHMIIHYISSGQTELAWLLVERTFDSYELENLAWKTQFGLLDFFVNLYREHPSASKTASPLTFAPSQPILRLLYEKESLPTSYRALLSHSLRDSSRDHLLTKLGNGSISLNIHSDILIFWSKYFEARLSGRWNQEAIRIEDGLSIESITRIFTGFFYSGLYTETDCEKQKQDFAVADFYGITKLRTSLNIEWK

Organism: NCBI:txid1081108